Protein AF-A0A520IGW8-F1 (afdb_monomer_lite)

Foldseek 3Di:
DPAPFQQAEEEEEEEVCRLVLLLLLQLLADQFFSYFYEYEYFDAQPDDVVVSQVVSVVRHNAAEDADDAFDFTHGSHYHYHHRQWAWADARRGIHTHNFDADVNGHNFSLLHLLRCCVHNQQSYEYEYAADDDAGNQNSLQLCVLSNHAYEYEQLVPHPHNRHSVNNVVQDPHPYHYHSNCVNVVSVVCRVDDDRDGGDRDPLSVLLNVCVRVSAADPVSLVVQAAWDPDADPVPRATWGWHDDRNDIDIAGRRGD

pLDDT: mean 90.99, std 9.45, range [36.97, 98.81]

Sequence (256 aa):
MSASEVKNVITIGASAGGIQALCSLLRVMPEKLDAAVFAVIHIPKESMSDIILHTLKKYTALHCRVPDDGEQIKNNTLYLAPANNHMMVAKDKVLIRSGARENHWRPSIDVLFRSAAVAYDSCVTGIILTGLLDDGTSGMLAIKKSGGICIVQEPGEAEFADMPNNVLNNVDVDYRVSVSEMGSIVNGIFSRRICKPHQIPEDVKLEAAMSERMSSKIEDVAQLGEVTTLTCPDCGGVLTKIQEEGLTRYRCYTGH

Radius of gyration: 16.97 Å; chains: 1; bounding box: 40×39×50 Å

Structure (mmCIF, N/CA/C/O backbone):
data_AF-A0A520IGW8-F1
#
_entry.id   AF-A0A520IGW8-F1
#
loop_
_atom_site.group_PDB
_atom_site.id
_atom_site.type_symbol
_atom_site.label_atom_id
_atom_site.label_alt_id
_atom_site.label_comp_id
_atom_site.label_asym_id
_atom_site.label_entity_id
_atom_site.label_seq_id
_atom_site.pdbx_PDB_ins_code
_atom_site.Cartn_x
_atom_site.Cartn_y
_atom_site.Cartn_z
_atom_site.occupancy
_atom_site.B_iso_or_equiv
_atom_site.auth_seq_id
_atom_site.auth_comp_id
_atom_site.auth_asym_id
_atom_site.auth_atom_id
_atom_site.pdbx_PDB_model_num
ATOM 1 N N . MET A 1 1 ? -15.066 -20.592 18.744 1.00 36.97 1 MET A N 1
ATOM 2 C CA . MET A 1 1 ? -15.408 -19.210 18.350 1.00 36.97 1 MET A CA 1
ATOM 3 C C .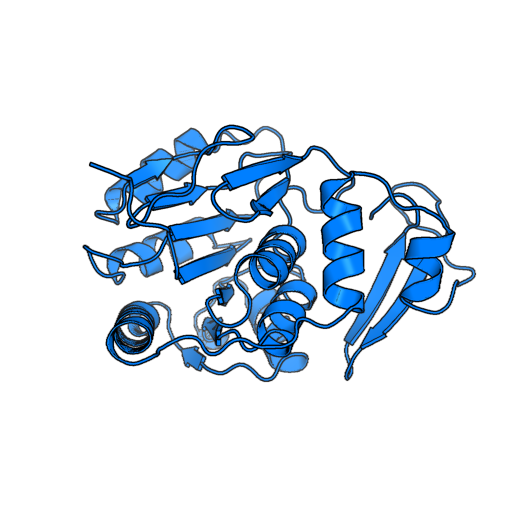 MET A 1 1 ? -14.831 -19.021 16.961 1.00 36.97 1 MET A C 1
ATOM 5 O O . MET A 1 1 ? -13.615 -19.091 16.842 1.00 36.97 1 MET A O 1
ATOM 9 N N . SER A 1 2 ? -15.657 -18.961 15.912 1.00 39.69 2 SER A N 1
ATOM 10 C CA . SER A 1 2 ? -15.142 -18.724 14.557 1.00 39.69 2 SER A CA 1
ATOM 11 C C . SER A 1 2 ? -14.476 -17.352 14.543 1.00 39.69 2 SER A C 1
ATOM 13 O O . SER A 1 2 ? -15.078 -16.391 15.024 1.00 39.69 2 SER A O 1
ATOM 15 N N . ALA A 1 3 ? -13.239 -17.265 14.054 1.00 53.03 3 ALA A N 1
ATOM 16 C CA . ALA A 1 3 ? -12.622 -15.974 13.787 1.00 53.03 3 ALA A CA 1
ATOM 17 C C . ALA A 1 3 ? -13.587 -15.174 12.898 1.00 53.03 3 ALA A C 1
ATOM 19 O O . ALA A 1 3 ? -14.078 -15.697 11.899 1.00 53.03 3 ALA A O 1
ATOM 20 N N . SER A 1 4 ? -13.950 -13.964 13.322 1.00 65.06 4 SER A N 1
ATOM 21 C CA . SER A 1 4 ? -14.775 -13.073 12.511 1.00 65.06 4 SER A CA 1
ATOM 22 C C . SER A 1 4 ? -14.038 -12.786 11.204 1.00 65.06 4 SER A C 1
ATOM 24 O O . SER A 1 4 ? -12.881 -12.367 11.257 1.00 65.06 4 SER A O 1
ATOM 26 N N . GLU A 1 5 ? -14.696 -13.022 10.068 1.00 82.00 5 GLU A N 1
ATOM 27 C CA . GLU A 1 5 ? -14.182 -12.695 8.733 1.00 82.00 5 GLU A CA 1
ATOM 28 C C . GLU A 1 5 ? -13.750 -11.224 8.703 1.00 82.00 5 GLU A C 1
ATOM 30 O O . GLU A 1 5 ? -14.518 -10.336 9.092 1.00 82.00 5 GLU A O 1
ATOM 35 N N . VAL A 1 6 ? -12.503 -10.973 8.300 1.00 90.12 6 VAL A N 1
ATOM 36 C CA . VAL A 1 6 ? -11.983 -9.611 8.160 1.00 90.12 6 VAL A CA 1
ATOM 37 C C . VAL A 1 6 ? -12.657 -8.995 6.952 1.00 90.12 6 VAL A C 1
ATOM 39 O O . VAL A 1 6 ? -12.629 -9.578 5.875 1.00 90.12 6 VAL A O 1
ATOM 42 N N . LYS A 1 7 ? -13.277 -7.828 7.132 1.00 90.06 7 LYS A N 1
ATOM 43 C CA . LYS A 1 7 ? -14.011 -7.143 6.059 1.00 90.06 7 LYS A CA 1
ATOM 44 C C . LYS A 1 7 ? -13.254 -5.959 5.495 1.00 90.06 7 LYS A C 1
ATOM 46 O O . LYS A 1 7 ? -13.331 -5.726 4.300 1.00 90.06 7 LYS A O 1
ATOM 51 N N . ASN A 1 8 ? -12.530 -5.233 6.342 1.00 93.50 8 ASN A N 1
ATOM 52 C CA . ASN A 1 8 ? -11.822 -4.024 5.948 1.00 93.50 8 ASN A CA 1
ATOM 53 C C . ASN A 1 8 ? -10.316 -4.236 6.006 1.00 93.50 8 ASN A C 1
ATOM 55 O O . ASN A 1 8 ? -9.797 -4.862 6.937 1.00 93.50 8 ASN A O 1
ATOM 59 N N . VAL A 1 9 ? -9.609 -3.650 5.045 1.00 96.12 9 VAL A N 1
ATOM 60 C CA . VAL A 1 9 ? -8.148 -3.660 5.031 1.00 96.12 9 VAL A CA 1
ATOM 61 C C . VAL A 1 9 ? -7.598 -2.263 4.794 1.00 96.12 9 VAL A C 1
ATOM 63 O O . VAL A 1 9 ? -8.124 -1.484 4.001 1.00 96.12 9 VAL A O 1
ATOM 66 N N . ILE A 1 10 ? -6.515 -1.952 5.494 1.00 98.12 10 ILE A N 1
ATOM 67 C CA . ILE A 1 10 ? -5.719 -0.749 5.282 1.00 98.12 10 ILE A CA 1
ATOM 68 C C . ILE A 1 10 ? -4.394 -1.189 4.688 1.00 98.12 10 ILE A C 1
ATOM 70 O O . ILE A 1 10 ? -3.715 -2.039 5.260 1.00 98.12 10 ILE A O 1
ATOM 74 N N . THR A 1 11 ? -4.010 -0.598 3.567 1.00 98.69 11 THR A N 1
ATOM 75 C CA . THR A 1 11 ? -2.692 -0.792 2.962 1.00 98.69 11 THR A CA 1
ATOM 76 C C . THR A 1 11 ? -1.901 0.501 3.075 1.00 98.69 11 THR A C 1
ATOM 78 O O . THR A 1 11 ? -2.435 1.580 2.840 1.00 98.69 11 THR A O 1
ATOM 81 N N . ILE A 1 12 ? -0.646 0.408 3.503 1.00 98.81 12 ILE A N 1
ATOM 82 C CA . ILE A 1 12 ? 0.224 1.553 3.768 1.00 98.81 12 ILE A CA 1
ATOM 83 C C . ILE A 1 12 ? 1.523 1.360 2.994 1.00 98.81 12 ILE A C 1
ATOM 85 O O . ILE A 1 12 ? 2.166 0.316 3.113 1.00 98.81 12 ILE A O 1
ATOM 89 N N . GLY A 1 13 ? 1.908 2.367 2.218 1.00 98.56 13 GLY A N 1
ATOM 90 C CA . GLY A 1 13 ? 3.171 2.415 1.494 1.00 98.56 13 GLY A CA 1
ATOM 91 C C . GLY A 1 13 ? 4.029 3.584 1.961 1.00 98.56 13 GLY A C 1
ATOM 92 O O . GLY A 1 13 ? 3.530 4.700 2.106 1.00 98.56 13 GLY A O 1
ATOM 93 N N . ALA A 1 14 ? 5.313 3.331 2.207 1.00 98.00 14 ALA A N 1
ATOM 94 C CA . ALA A 1 14 ? 6.284 4.359 2.564 1.00 98.00 14 ALA A CA 1
ATOM 95 C C . ALA A 1 14 ? 7.696 3.986 2.088 1.00 98.00 14 ALA A C 1
ATOM 97 O O . ALA A 1 14 ? 8.012 2.809 1.904 1.00 98.00 14 ALA A O 1
ATOM 98 N N . SER A 1 15 ? 8.573 4.977 1.946 1.00 96.25 15 SER A N 1
ATOM 99 C CA . SER A 1 15 ? 9.967 4.759 1.540 1.00 96.25 15 SER A CA 1
ATOM 100 C C . SER A 1 15 ? 10.923 5.587 2.404 1.00 96.25 15 SER A C 1
ATOM 102 O O . SER A 1 15 ? 10.952 5.415 3.625 1.00 96.25 15 SER A O 1
ATOM 104 N N . ALA A 1 16 ? 11.709 6.486 1.812 1.00 94.38 16 ALA A N 1
ATOM 105 C CA . ALA A 1 16 ? 12.559 7.428 2.532 1.00 94.38 16 ALA A CA 1
ATOM 106 C C . ALA A 1 16 ? 11.741 8.266 3.544 1.00 94.38 16 ALA A C 1
ATOM 108 O O . ALA A 1 16 ? 10.687 8.813 3.214 1.00 94.38 16 ALA A O 1
ATOM 109 N N . GLY A 1 17 ? 12.195 8.308 4.804 1.00 94.50 17 GLY A N 1
ATOM 110 C CA . GLY A 1 17 ? 11.453 8.879 5.946 1.00 94.50 17 GLY A CA 1
ATOM 111 C C . GLY A 1 17 ? 10.305 8.001 6.485 1.00 94.50 17 GLY A C 1
ATOM 112 O O . GLY A 1 17 ? 9.661 8.321 7.488 1.00 94.50 17 GLY A O 1
ATOM 113 N N . GLY A 1 18 ? 10.051 6.851 5.856 1.00 95.88 18 GLY A N 1
ATOM 114 C CA . GLY A 1 18 ? 8.844 6.051 6.047 1.00 95.88 18 GLY A CA 1
ATOM 115 C C . GLY A 1 18 ? 8.698 5.404 7.419 1.00 95.88 18 GLY A C 1
ATOM 116 O O . GLY A 1 18 ? 7.583 5.308 7.924 1.00 95.88 18 GLY A O 1
ATOM 117 N N . ILE A 1 19 ? 9.797 5.005 8.073 1.00 96.44 19 ILE A N 1
ATOM 118 C CA . ILE A 1 19 ? 9.730 4.428 9.429 1.00 96.44 19 ILE A CA 1
ATOM 119 C C . ILE A 1 19 ? 9.171 5.463 10.410 1.00 96.44 19 ILE A C 1
ATOM 121 O O . ILE A 1 19 ? 8.276 5.143 11.192 1.00 96.44 19 ILE A O 1
ATOM 125 N N . GLN A 1 20 ? 9.659 6.705 10.351 1.00 97.06 20 GLN A N 1
ATOM 126 C CA . GLN A 1 20 ? 9.216 7.766 11.251 1.00 97.06 20 GLN A CA 1
ATOM 127 C C . GLN A 1 20 ? 7.773 8.181 10.944 1.00 97.06 20 GLN A C 1
ATOM 129 O O . GLN A 1 20 ? 6.973 8.313 11.871 1.00 97.06 20 GLN A O 1
ATOM 134 N N . ALA A 1 21 ? 7.416 8.320 9.663 1.00 97.81 21 ALA A N 1
ATOM 135 C CA . ALA A 1 21 ? 6.046 8.622 9.254 1.00 97.81 21 ALA A CA 1
ATOM 136 C C . ALA A 1 21 ? 5.060 7.525 9.687 1.00 97.81 21 ALA A C 1
ATOM 138 O O . ALA A 1 21 ? 4.009 7.832 10.247 1.00 97.81 21 ALA A O 1
ATOM 139 N N . LEU A 1 22 ? 5.424 6.248 9.526 1.00 98.00 22 LEU A N 1
ATOM 140 C CA . LEU A 1 22 ? 4.600 5.131 9.982 1.00 98.00 22 LEU A CA 1
ATOM 141 C C . LEU A 1 22 ? 4.474 5.110 11.509 1.00 98.00 22 LEU A C 1
ATOM 143 O O . LEU A 1 22 ? 3.378 4.893 12.015 1.00 98.00 22 LEU A O 1
ATOM 147 N N . CYS A 1 23 ? 5.548 5.383 12.259 1.00 98.06 23 CYS A N 1
ATOM 148 C CA . CYS A 1 23 ? 5.457 5.535 13.715 1.00 98.06 23 CYS A CA 1
ATOM 149 C C . CYS A 1 23 ? 4.462 6.639 14.100 1.00 98.06 23 CYS A C 1
ATOM 151 O O . CYS A 1 23 ? 3.636 6.427 14.984 1.00 98.06 23 CYS A O 1
ATOM 153 N N . SER A 1 24 ? 4.526 7.800 13.444 1.00 98.00 24 SER A N 1
ATOM 154 C CA . SER A 1 24 ? 3.611 8.921 13.688 1.00 98.00 24 SER A CA 1
ATOM 155 C C . SER A 1 24 ? 2.162 8.566 13.361 1.00 98.00 24 SER A C 1
ATOM 157 O O . SER A 1 24 ? 1.281 8.850 14.169 1.00 98.00 24 SER A O 1
ATOM 159 N N . LEU A 1 25 ? 1.922 7.887 12.234 1.00 98.12 25 LEU A N 1
ATOM 160 C CA . LEU A 1 25 ? 0.593 7.412 11.852 1.00 98.12 25 LEU A CA 1
ATOM 161 C C . LEU A 1 25 ? 0.049 6.445 12.904 1.00 98.12 25 LEU A C 1
ATOM 163 O O . LEU A 1 25 ? -1.042 6.639 13.426 1.00 98.12 25 LEU A O 1
ATOM 167 N N . LEU A 1 26 ? 0.839 5.440 13.278 1.00 97.56 26 LEU A N 1
ATOM 168 C CA . LEU A 1 26 ? 0.452 4.421 14.250 1.00 97.56 26 LEU A CA 1
ATOM 169 C C . LEU A 1 26 ? 0.058 4.996 15.619 1.00 97.56 26 LEU A C 1
ATOM 171 O O . LEU A 1 26 ? -0.852 4.448 16.240 1.00 97.56 26 LEU A O 1
ATOM 175 N N . ARG A 1 27 ? 0.668 6.112 16.053 1.00 97.19 27 ARG A N 1
ATOM 176 C CA . ARG A 1 27 ? 0.305 6.802 17.308 1.00 97.19 27 ARG A CA 1
ATOM 177 C C . ARG A 1 27 ? -1.097 7.397 17.292 1.00 97.19 27 ARG A C 1
ATOM 179 O O . ARG A 1 27 ? -1.700 7.524 18.352 1.00 97.19 27 ARG A O 1
ATOM 186 N N . VAL A 1 28 ? -1.575 7.822 16.124 1.00 96.19 28 VAL A N 1
ATOM 187 C CA . VAL A 1 28 ? -2.896 8.448 15.978 1.00 96.19 28 VAL A CA 1
ATOM 188 C C . VAL A 1 28 ? -3.964 7.454 15.524 1.00 96.19 28 VAL A C 1
ATOM 190 O O . VAL A 1 28 ? -5.143 7.802 15.477 1.00 96.19 28 VAL A O 1
ATOM 193 N N . MET A 1 29 ? -3.582 6.213 15.208 1.00 94.50 29 MET A N 1
ATOM 194 C CA . MET A 1 29 ? -4.529 5.158 14.857 1.00 94.50 29 MET A CA 1
ATOM 195 C C . MET A 1 29 ? -5.355 4.721 16.079 1.00 94.50 29 MET A C 1
ATOM 197 O O . MET A 1 29 ? -4.823 4.642 17.188 1.00 94.50 29 MET A O 1
ATOM 201 N N . PRO A 1 30 ? -6.640 4.372 15.890 1.00 90.94 30 PRO A N 1
ATOM 202 C CA . PRO A 1 30 ? -7.466 3.793 16.945 1.00 90.94 30 PRO A CA 1
ATOM 203 C C . PRO A 1 30 ? -6.845 2.537 17.569 1.00 90.94 30 PRO A C 1
ATOM 205 O O . PRO A 1 30 ? -6.312 1.681 16.864 1.00 90.94 30 PRO A O 1
ATOM 208 N N . GLU A 1 31 ? -6.992 2.374 18.887 1.00 89.00 31 GLU A N 1
ATOM 209 C CA . GLU A 1 31 ? -6.514 1.176 19.598 1.00 89.00 31 GLU A CA 1
ATOM 210 C C . GLU A 1 31 ? -7.247 -0.108 19.184 1.00 89.00 31 GLU A C 1
ATOM 212 O O . GLU A 1 31 ? -6.699 -1.208 19.285 1.00 89.00 31 GLU A O 1
ATOM 217 N N . LYS A 1 32 ? -8.506 0.040 18.756 1.00 88.50 32 LYS A N 1
ATOM 218 C CA . LYS A 1 32 ? -9.356 -1.038 18.253 1.00 88.50 32 LYS A CA 1
ATOM 219 C C . LYS A 1 32 ? -9.808 -0.697 16.844 1.00 88.50 32 LYS A C 1
ATOM 221 O O . LYS A 1 32 ? -10.616 0.209 16.654 1.00 88.50 32 LYS A O 1
ATOM 226 N N . LEU A 1 33 ? -9.298 -1.450 15.880 1.00 88.44 33 LEU A N 1
ATOM 227 C CA . LEU A 1 33 ? -9.656 -1.345 14.473 1.00 88.44 33 LEU A CA 1
ATOM 228 C C . LEU A 1 33 ? -10.440 -2.578 14.030 1.00 88.44 33 LEU A C 1
ATOM 230 O O . LEU A 1 33 ? -9.963 -3.707 14.160 1.00 88.44 33 LEU A O 1
ATOM 234 N N . ASP A 1 34 ? -11.603 -2.352 13.419 1.00 90.75 34 ASP A N 1
ATOM 235 C CA . ASP A 1 34 ? -12.311 -3.370 12.630 1.00 90.75 34 ASP A CA 1
ATOM 236 C C . ASP A 1 34 ? -11.709 -3.479 11.218 1.00 90.75 34 ASP A C 1
ATOM 238 O O . ASP A 1 34 ? -12.398 -3.369 10.203 1.00 90.75 34 ASP A O 1
ATOM 242 N N . ALA A 1 35 ? -10.380 -3.596 11.169 1.00 93.75 35 ALA A N 1
ATOM 243 C CA . ALA A 1 35 ? -9.600 -3.751 9.953 1.00 93.75 35 ALA A CA 1
ATOM 244 C C . ALA A 1 35 ? -8.286 -4.494 10.233 1.00 93.75 35 ALA A C 1
ATOM 246 O O . ALA A 1 35 ? -7.747 -4.441 11.346 1.00 93.75 35 ALA A O 1
ATOM 247 N N . ALA A 1 36 ? -7.739 -5.133 9.201 1.00 96.38 36 ALA A N 1
ATOM 248 C CA . ALA A 1 36 ? -6.339 -5.548 9.162 1.00 96.38 36 ALA A CA 1
ATOM 249 C C . ALA A 1 36 ? -5.484 -4.468 8.482 1.00 96.38 36 ALA A C 1
ATOM 251 O O . ALA A 1 36 ? -5.928 -3.835 7.525 1.00 96.38 36 ALA A O 1
ATOM 252 N N . VAL A 1 37 ? -4.262 -4.251 8.965 1.00 98.12 37 VAL A N 1
ATOM 253 C CA . VAL A 1 37 ? -3.344 -3.232 8.438 1.00 98.12 37 VAL A CA 1
ATOM 254 C C . VAL A 1 37 ? -2.136 -3.913 7.814 1.00 98.12 37 VAL A C 1
ATOM 256 O O . VAL A 1 37 ? -1.504 -4.754 8.444 1.00 98.12 37 VAL A O 1
ATOM 259 N N . PHE A 1 38 ? -1.784 -3.524 6.598 1.00 98.69 38 PHE A N 1
ATOM 260 C CA . PHE A 1 38 ? -0.659 -4.050 5.838 1.00 98.69 38 PHE A CA 1
ATOM 261 C C . PHE A 1 38 ? 0.272 -2.905 5.476 1.00 98.69 38 PHE A C 1
ATOM 263 O O . PHE A 1 38 ? -0.166 -1.935 4.869 1.00 98.69 38 PHE A O 1
ATOM 270 N N . ALA A 1 39 ? 1.546 -3.007 5.834 1.00 98.62 39 ALA A N 1
ATOM 271 C CA . ALA A 1 39 ? 2.532 -1.974 5.559 1.00 98.62 39 ALA A CA 1
ATOM 272 C C . ALA A 1 39 ? 3.686 -2.521 4.720 1.00 98.62 39 ALA A C 1
ATOM 274 O O . ALA A 1 39 ? 4.304 -3.531 5.067 1.00 98.62 39 ALA A O 1
ATOM 275 N N . VAL A 1 40 ? 4.006 -1.807 3.645 1.00 98.25 40 VAL A N 1
ATOM 276 C CA . VAL A 1 40 ? 5.257 -1.938 2.903 1.00 98.25 40 VAL A CA 1
ATOM 277 C C . VAL A 1 40 ? 6.100 -0.704 3.187 1.00 98.25 40 VAL A C 1
ATOM 279 O O . VAL A 1 40 ? 5.655 0.427 2.996 1.00 98.25 40 VAL A O 1
ATOM 282 N N . ILE A 1 41 ? 7.330 -0.943 3.634 1.00 96.19 41 ILE A N 1
ATOM 283 C CA . ILE A 1 41 ? 8.379 0.070 3.689 1.00 96.19 41 ILE A CA 1
ATOM 284 C C . ILE A 1 41 ? 9.500 -0.411 2.780 1.00 96.19 41 ILE A C 1
ATOM 286 O O . ILE A 1 41 ? 9.939 -1.558 2.903 1.00 96.19 41 ILE A O 1
ATOM 290 N N . HIS A 1 42 ? 9.974 0.446 1.882 1.00 94.75 42 HIS A N 1
ATOM 291 C CA . HIS A 1 42 ? 11.160 0.145 1.085 1.00 94.75 42 HIS A CA 1
ATOM 292 C C . HIS A 1 42 ? 12.390 0.028 1.980 1.00 94.75 42 HIS A C 1
ATOM 294 O O . HIS A 1 42 ? 12.827 0.996 2.603 1.0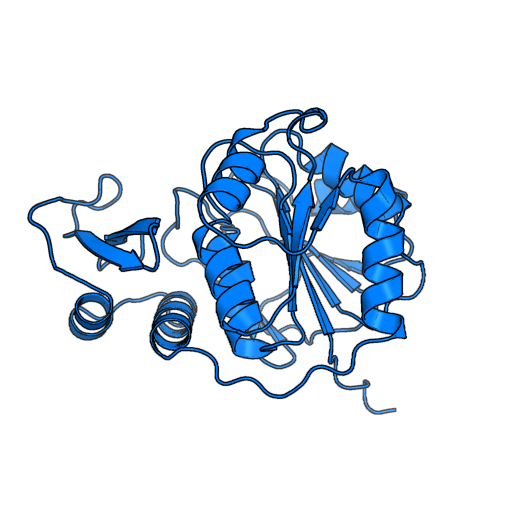0 94.75 42 HIS A O 1
ATOM 300 N N . ILE A 1 43 ? 12.946 -1.178 2.049 1.00 89.06 43 ILE A N 1
ATOM 301 C CA . ILE A 1 43 ? 14.104 -1.501 2.881 1.00 89.06 43 ILE A CA 1
ATOM 302 C C . ILE A 1 43 ? 15.108 -2.347 2.091 1.00 89.06 43 ILE A C 1
ATOM 304 O O . ILE A 1 43 ? 14.703 -3.122 1.220 1.00 89.06 43 ILE A O 1
ATOM 308 N N . PRO A 1 44 ? 16.419 -2.234 2.382 1.00 87.12 44 PRO A N 1
ATOM 309 C CA . PRO A 1 44 ? 17.437 -3.099 1.790 1.00 87.12 44 PRO A CA 1
ATOM 310 C C . PRO A 1 44 ? 17.122 -4.588 1.970 1.00 87.12 44 PRO A C 1
ATOM 312 O O . PRO A 1 44 ? 16.550 -4.980 2.988 1.00 87.12 44 PRO A O 1
ATOM 315 N N . LYS A 1 45 ? 17.551 -5.432 1.023 1.00 86.06 45 LYS A N 1
ATOM 316 C CA . LYS A 1 45 ? 17.232 -6.874 1.002 1.00 86.06 45 LYS A CA 1
ATOM 317 C C . LYS A 1 45 ? 17.734 -7.638 2.238 1.00 86.06 45 LYS A C 1
ATOM 319 O O . LYS A 1 45 ? 17.131 -8.639 2.600 1.00 86.06 45 LYS A O 1
ATOM 324 N N . GLU A 1 46 ? 18.810 -7.175 2.872 1.00 83.75 46 GLU A N 1
ATOM 325 C CA . GLU A 1 46 ? 19.387 -7.743 4.099 1.00 83.75 46 GLU A CA 1
ATOM 326 C C . GLU A 1 46 ? 18.761 -7.186 5.386 1.00 83.75 46 GLU A C 1
ATOM 328 O O . GLU A 1 46 ? 19.182 -7.542 6.486 1.00 83.75 46 GLU A O 1
ATOM 333 N N . SER A 1 47 ? 17.782 -6.288 5.273 1.00 86.06 47 SER A N 1
ATOM 334 C CA . SER A 1 47 ? 17.170 -5.663 6.441 1.00 86.06 47 SER A CA 1
ATOM 335 C C . SER A 1 47 ? 16.372 -6.670 7.251 1.00 86.06 47 SER A C 1
ATOM 337 O O . SER A 1 47 ? 15.621 -7.486 6.720 1.00 86.06 47 SER A O 1
ATOM 339 N N . MET A 1 48 ? 16.477 -6.558 8.571 1.00 87.56 48 MET A N 1
ATOM 340 C CA . MET A 1 48 ? 15.677 -7.359 9.485 1.00 87.56 48 MET A CA 1
ATOM 341 C C . MET A 1 48 ? 14.350 -6.653 9.769 1.00 87.56 48 MET A C 1
ATOM 343 O O . MET A 1 48 ? 14.290 -5.751 10.610 1.00 87.56 48 MET A O 1
ATOM 347 N N . SER A 1 49 ? 13.276 -7.081 9.099 1.00 89.31 49 SER A N 1
ATOM 348 C CA . SER A 1 49 ? 11.926 -6.540 9.317 1.00 89.31 49 SER A CA 1
ATOM 349 C C . SER A 1 49 ? 11.495 -6.600 10.790 1.00 89.31 49 SER A C 1
ATOM 351 O O . SER A 1 49 ? 10.804 -5.698 11.252 1.00 89.31 49 SER A O 1
ATOM 353 N N . ASP A 1 50 ? 11.970 -7.579 11.569 1.00 89.56 50 ASP A N 1
ATOM 354 C CA . ASP A 1 50 ? 11.699 -7.684 13.011 1.00 89.56 50 ASP A CA 1
ATOM 355 C C . ASP A 1 50 ? 12.219 -6.502 13.840 1.00 89.56 50 ASP A C 1
ATOM 357 O O . ASP A 1 50 ? 11.589 -6.115 14.826 1.00 89.56 50 ASP A O 1
ATOM 361 N N . ILE A 1 51 ? 13.341 -5.891 13.445 1.00 92.06 51 ILE A N 1
ATOM 362 C CA . ILE A 1 51 ? 13.902 -4.723 14.143 1.00 92.06 51 ILE A CA 1
ATOM 363 C C . ILE A 1 51 ? 12.994 -3.508 13.935 1.00 92.06 51 ILE A C 1
ATOM 365 O O . ILE A 1 51 ? 12.676 -2.774 14.878 1.00 92.06 51 ILE A O 1
ATOM 369 N N . ILE A 1 52 ? 12.530 -3.320 12.700 1.00 94.19 52 ILE A N 1
ATOM 370 C CA . ILE A 1 52 ? 11.576 -2.266 12.353 1.00 94.19 52 ILE A CA 1
ATOM 371 C C . ILE A 1 52 ? 10.272 -2.517 13.104 1.00 94.19 52 ILE A C 1
ATOM 373 O O . ILE A 1 52 ? 9.781 -1.636 13.806 1.00 94.19 52 ILE A O 1
ATOM 377 N N . LEU A 1 53 ? 9.766 -3.748 13.061 1.00 94.50 53 LEU A N 1
ATOM 378 C CA . LEU A 1 53 ? 8.558 -4.153 13.765 1.00 94.50 53 LEU A CA 1
ATOM 379 C C . LEU A 1 53 ? 8.649 -3.893 15.278 1.00 94.50 53 LEU A C 1
ATOM 381 O O . LEU A 1 53 ? 7.691 -3.408 15.876 1.00 94.50 53 LEU A O 1
ATOM 385 N N . HIS A 1 54 ? 9.796 -4.171 15.907 1.00 94.75 54 HIS A N 1
ATOM 386 C CA . HIS A 1 54 ? 10.028 -3.874 17.323 1.00 94.75 54 HIS A CA 1
ATOM 387 C C . HIS A 1 54 ? 9.939 -2.371 17.629 1.00 94.75 54 HIS A C 1
ATOM 389 O O . HIS A 1 54 ? 9.490 -1.981 18.708 1.00 94.75 54 HIS A O 1
ATOM 395 N N . THR A 1 55 ? 10.329 -1.522 16.680 1.00 95.56 55 THR A N 1
ATOM 396 C CA . THR A 1 55 ? 10.181 -0.067 16.795 1.00 95.56 55 THR A CA 1
ATOM 397 C C . THR A 1 55 ? 8.716 0.346 16.666 1.00 95.56 55 THR A C 1
ATOM 399 O O . THR A 1 55 ? 8.210 1.054 17.535 1.00 95.56 55 THR A O 1
ATOM 402 N N . LEU A 1 56 ? 8.005 -0.165 15.655 1.00 96.50 56 LEU A N 1
ATOM 403 C CA . LEU A 1 56 ? 6.588 0.139 15.411 1.00 96.50 56 LEU A CA 1
ATOM 404 C C . LEU A 1 56 ? 5.685 -0.260 16.589 1.00 96.50 56 LEU A C 1
ATOM 406 O O . LEU A 1 56 ? 4.795 0.499 16.968 1.00 96.50 56 LEU A O 1
ATOM 410 N N . LYS A 1 57 ? 5.965 -1.405 17.231 1.00 96.50 57 LYS A N 1
ATOM 411 C CA . LYS A 1 57 ? 5.230 -1.912 18.410 1.00 96.50 57 LYS A CA 1
ATOM 412 C C . LYS A 1 57 ? 5.139 -0.916 19.567 1.00 96.50 57 LYS A C 1
ATOM 414 O O . LYS A 1 57 ? 4.224 -1.013 20.374 1.00 96.50 57 LYS A O 1
ATOM 419 N N . LYS A 1 58 ? 6.077 0.029 19.674 1.00 96.94 58 LYS A N 1
ATOM 420 C CA . LYS A 1 58 ? 6.100 1.032 20.752 1.00 96.94 58 LYS A CA 1
ATOM 421 C C . LYS A 1 58 ? 5.047 2.127 20.570 1.00 96.94 58 LYS A C 1
ATOM 423 O O . LYS A 1 58 ? 4.833 2.912 21.487 1.00 96.94 58 LYS A O 1
ATOM 428 N N . TYR A 1 59 ? 4.427 2.199 19.394 1.00 97.12 59 TYR A N 1
ATOM 429 C CA . TYR A 1 59 ? 3.581 3.312 18.975 1.00 97.12 59 TYR A CA 1
ATOM 430 C C . TYR A 1 59 ? 2.149 2.907 18.644 1.00 97.12 59 TYR A C 1
ATOM 432 O O . TYR A 1 59 ? 1.396 3.739 18.158 1.00 97.12 59 TYR A O 1
ATOM 440 N N . THR A 1 60 ? 1.760 1.655 18.888 1.00 96.88 60 THR A N 1
ATOM 441 C CA . THR A 1 60 ? 0.412 1.178 18.581 1.00 96.88 60 THR A CA 1
ATOM 442 C C . THR A 1 60 ? -0.036 0.075 19.530 1.00 96.88 60 THR A C 1
ATOM 444 O O . THR A 1 60 ? 0.783 -0.690 20.035 1.00 96.88 60 THR A O 1
ATOM 447 N N . ALA A 1 61 ? -1.350 -0.032 19.732 1.00 95.44 61 ALA A N 1
ATOM 448 C CA . ALA A 1 61 ? -1.979 -1.164 20.411 1.00 95.44 61 ALA A CA 1
ATOM 449 C C . ALA A 1 61 ? -2.253 -2.353 19.465 1.00 95.44 61 ALA A C 1
ATOM 451 O O . ALA A 1 61 ? -2.646 -3.427 19.924 1.00 95.44 61 ALA A O 1
ATOM 452 N N . LEU A 1 62 ? -2.050 -2.184 18.151 1.00 96.25 62 LEU A N 1
ATOM 453 C CA . LEU A 1 62 ? -2.253 -3.244 17.165 1.00 96.25 62 LEU A CA 1
ATOM 454 C C . LEU A 1 62 ? -1.263 -4.393 17.365 1.00 96.25 62 LEU A C 1
ATOM 456 O O . LEU A 1 62 ? -0.082 -4.201 17.675 1.00 96.25 62 LEU A O 1
ATOM 460 N N . HIS A 1 63 ? -1.719 -5.614 17.097 1.00 96.44 63 HIS A N 1
ATOM 461 C CA . HIS A 1 63 ? -0.829 -6.767 17.069 1.00 96.44 63 HIS A CA 1
ATOM 462 C C . HIS A 1 63 ? 0.116 -6.659 15.870 1.00 96.44 63 HIS A C 1
ATOM 464 O O . HIS A 1 63 ? -0.295 -6.851 14.736 1.00 96.44 63 HIS A O 1
ATOM 470 N N . CYS A 1 64 ? 1.390 -6.360 16.104 1.00 97.25 64 CYS A N 1
ATOM 471 C 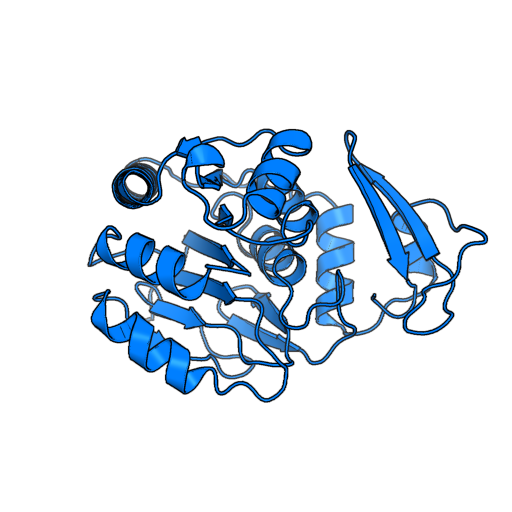CA . CYS A 1 64 ? 2.363 -6.202 15.021 1.00 97.25 64 CYS A CA 1
ATOM 472 C C . CYS A 1 64 ? 3.115 -7.515 14.753 1.00 97.25 64 CYS A C 1
ATOM 474 O O . CYS A 1 64 ? 3.678 -8.100 15.690 1.00 97.25 64 CYS A O 1
ATOM 476 N N . ARG A 1 65 ? 3.180 -7.947 13.489 1.00 97.12 65 ARG A N 1
ATOM 477 C CA . ARG A 1 65 ? 3.938 -9.127 13.034 1.00 97.12 65 ARG A CA 1
ATOM 478 C C . ARG A 1 65 ? 4.471 -8.982 11.608 1.00 97.12 65 ARG A C 1
ATOM 480 O O . ARG A 1 65 ? 3.939 -8.209 10.819 1.00 97.12 65 ARG A O 1
ATOM 487 N N . VAL A 1 66 ? 5.509 -9.751 11.297 1.00 97.56 66 VAL A N 1
ATOM 488 C CA . VAL A 1 66 ? 5.865 -10.102 9.918 1.00 97.56 66 VAL A CA 1
ATOM 489 C C . VAL A 1 66 ? 5.099 -11.394 9.599 1.00 97.56 66 VAL A C 1
ATOM 491 O O . VAL A 1 66 ? 5.195 -12.319 10.407 1.00 97.56 66 VAL A O 1
ATOM 494 N N . PRO A 1 67 ? 4.281 -11.447 8.533 1.00 96.88 67 PRO A N 1
ATOM 495 C CA . PRO A 1 67 ? 3.461 -12.619 8.243 1.00 96.88 67 PRO A CA 1
ATOM 496 C C . PRO A 1 67 ? 4.250 -13.773 7.625 1.00 96.88 67 PRO A C 1
ATOM 498 O O . PRO A 1 67 ? 5.158 -13.549 6.821 1.00 96.88 67 PRO A O 1
ATOM 501 N N . ASP A 1 68 ? 3.813 -14.994 7.928 1.00 96.56 68 ASP A N 1
ATOM 502 C CA . ASP A 1 68 ? 4.188 -16.197 7.179 1.00 96.56 68 ASP A CA 1
ATOM 503 C C . ASP A 1 68 ? 3.333 -16.348 5.904 1.00 96.56 68 ASP A C 1
ATOM 505 O O . ASP A 1 68 ? 2.209 -15.842 5.816 1.00 96.56 68 ASP A O 1
ATOM 509 N N . ASP A 1 69 ? 3.839 -17.075 4.899 1.00 97.25 69 ASP A N 1
ATOM 510 C CA . ASP A 1 69 ? 3.055 -17.370 3.692 1.00 97.25 69 ASP A CA 1
ATOM 511 C C . ASP A 1 69 ? 1.818 -18.218 4.024 1.00 97.25 69 ASP A C 1
ATOM 513 O O . ASP A 1 69 ? 1.905 -19.261 4.674 1.00 97.25 69 ASP A O 1
ATOM 517 N N . GLY A 1 70 ? 0.652 -17.770 3.560 1.00 96.31 70 GLY A N 1
ATOM 518 C CA . GLY A 1 70 ? -0.632 -18.408 3.832 1.00 96.31 70 GLY A CA 1
ATOM 519 C C . GLY A 1 70 ? -1.203 -18.117 5.222 1.00 96.31 70 GLY A C 1
ATOM 520 O O . GLY A 1 70 ? -2.227 -18.708 5.574 1.00 96.31 70 GLY A O 1
ATOM 521 N N . GLU A 1 71 ? -0.592 -17.225 6.012 1.00 96.56 71 GLU A N 1
ATOM 522 C CA . GLU A 1 71 ? -1.114 -16.850 7.328 1.00 96.56 71 GLU A CA 1
ATOM 523 C C . GLU A 1 71 ? -2.512 -16.223 7.212 1.00 96.56 71 GLU A C 1
ATOM 525 O O . GLU A 1 71 ? -2.754 -15.361 6.367 1.00 96.56 71 GLU A O 1
ATOM 530 N N . GLN A 1 72 ? -3.435 -16.629 8.093 1.00 97.06 72 GLN A N 1
ATOM 531 C CA . GLN A 1 72 ? -4.781 -16.055 8.149 1.00 97.06 72 GLN A CA 1
ATOM 532 C C . GLN A 1 72 ? -4.759 -14.584 8.577 1.00 97.06 72 GLN A C 1
ATOM 534 O O . GLN A 1 72 ? -4.128 -14.217 9.577 1.00 97.06 72 GLN A O 1
ATOM 539 N N . ILE A 1 73 ? -5.523 -13.761 7.860 1.00 97.06 73 ILE A N 1
ATOM 540 C CA . ILE A 1 73 ? -5.680 -12.338 8.157 1.00 97.06 73 ILE A CA 1
ATOM 541 C C . ILE A 1 73 ? -6.550 -12.167 9.405 1.00 97.06 73 ILE A C 1
ATOM 543 O O . ILE A 1 73 ? -7.599 -12.795 9.556 1.00 97.06 73 ILE A O 1
ATOM 547 N N . LYS A 1 74 ? -6.113 -11.292 10.312 1.00 96.06 74 LYS A N 1
ATOM 548 C CA . LYS A 1 74 ? -6.816 -10.964 11.554 1.00 96.06 74 LYS A CA 1
ATOM 549 C C . LYS A 1 74 ? -7.029 -9.463 11.663 1.00 96.06 74 LYS A C 1
ATOM 551 O O . LYS A 1 74 ? -6.126 -8.677 11.384 1.00 96.06 74 LYS A O 1
ATOM 556 N N . ASN A 1 75 ? -8.208 -9.076 12.142 1.00 94.06 75 ASN A N 1
ATOM 557 C CA . ASN A 1 75 ? -8.479 -7.700 12.544 1.00 94.06 75 ASN A CA 1
ATOM 558 C C . ASN A 1 75 ? -7.502 -7.244 13.637 1.00 94.06 75 ASN A C 1
ATOM 560 O O . ASN A 1 75 ? -6.895 -8.059 14.342 1.00 94.06 75 ASN A O 1
ATOM 564 N N . ASN A 1 76 ? -7.377 -5.928 13.793 1.00 95.06 76 ASN A N 1
ATOM 565 C CA . ASN A 1 76 ? -6.556 -5.296 14.822 1.00 95.06 76 ASN A CA 1
ATOM 566 C C . ASN A 1 76 ? -5.076 -5.733 14.790 1.00 95.06 76 ASN A C 1
ATOM 568 O O . ASN A 1 76 ? -4.407 -5.813 15.825 1.00 95.06 76 ASN A O 1
ATOM 572 N N . THR A 1 77 ? -4.579 -6.062 13.596 1.00 96.88 77 THR A N 1
ATOM 573 C CA . THR A 1 77 ? -3.236 -6.605 13.369 1.00 96.88 77 THR A CA 1
ATOM 574 C C . THR A 1 77 ? -2.531 -5.784 12.294 1.00 96.88 77 THR A C 1
ATOM 576 O O . THR A 1 77 ? -3.111 -5.514 11.245 1.00 96.88 77 THR A O 1
ATOM 579 N N . LEU A 1 78 ? -1.289 -5.385 12.572 1.00 98.06 78 LEU A N 1
ATOM 580 C CA . LEU A 1 78 ? -0.366 -4.774 11.621 1.00 98.06 78 LEU A CA 1
ATOM 581 C C . LEU A 1 78 ? 0.590 -5.843 11.086 1.00 98.06 78 LEU A C 1
ATOM 583 O O . LEU A 1 78 ? 1.394 -6.403 11.835 1.00 98.06 78 LEU A O 1
ATOM 587 N N . TYR A 1 79 ? 0.527 -6.070 9.784 1.00 98.44 79 TYR A N 1
ATOM 588 C CA . TYR A 1 79 ? 1.417 -6.928 9.024 1.00 98.44 79 TYR A CA 1
ATOM 589 C C . TYR A 1 79 ? 2.464 -6.068 8.318 1.00 98.44 79 TYR A C 1
ATOM 591 O O . TYR A 1 79 ? 2.123 -5.237 7.477 1.00 98.44 79 TYR A O 1
ATOM 599 N N . LEU A 1 80 ? 3.736 -6.249 8.665 1.00 98.44 80 LEU A N 1
ATOM 600 C CA . LEU A 1 80 ? 4.852 -5.592 7.988 1.00 98.44 80 LEU A CA 1
ATOM 601 C C . LEU A 1 80 ? 5.442 -6.538 6.944 1.00 98.44 80 LEU A C 1
ATOM 603 O O . LEU A 1 80 ? 5.796 -7.670 7.277 1.00 98.44 80 LEU A O 1
ATOM 607 N N . ALA A 1 81 ? 5.592 -6.063 5.709 1.00 97.44 81 ALA A N 1
ATOM 608 C CA . ALA A 1 81 ? 6.194 -6.854 4.647 1.00 97.44 81 ALA A CA 1
ATOM 609 C C . ALA A 1 81 ? 7.624 -7.313 5.019 1.00 97.44 81 ALA A C 1
ATOM 611 O O . ALA A 1 81 ? 8.439 -6.508 5.495 1.00 97.44 81 ALA A O 1
ATOM 612 N N . PRO A 1 82 ? 7.965 -8.594 4.795 1.00 96.31 82 PRO A N 1
ATOM 613 C CA . PRO A 1 82 ? 9.334 -9.064 4.948 1.00 96.31 82 PRO A CA 1
ATOM 614 C C . PRO A 1 82 ? 10.250 -8.445 3.885 1.00 96.31 82 PRO A C 1
ATOM 616 O O . PRO A 1 82 ? 9.855 -8.246 2.735 1.00 96.31 82 PRO A O 1
ATOM 619 N N . ALA A 1 83 ? 11.506 -8.180 4.252 1.00 94.06 83 ALA A N 1
ATOM 620 C CA . ALA A 1 83 ? 12.519 -7.757 3.294 1.00 94.06 83 ALA A CA 1
ATOM 621 C C . ALA A 1 83 ? 12.664 -8.785 2.159 1.00 94.06 83 ALA A C 1
ATOM 623 O O . ALA A 1 83 ? 12.521 -9.996 2.359 1.00 94.06 83 ALA A O 1
ATOM 624 N N . ASN A 1 84 ? 12.969 -8.295 0.955 1.00 93.75 84 ASN A N 1
ATOM 625 C CA . ASN A 1 84 ? 13.251 -9.118 -0.220 1.00 93.75 84 ASN A CA 1
ATOM 626 C C . ASN A 1 84 ? 12.110 -10.055 -0.668 1.00 93.75 84 ASN A C 1
ATOM 628 O O . ASN A 1 84 ? 12.350 -10.929 -1.500 1.00 93.75 84 ASN A O 1
ATOM 632 N N . ASN A 1 85 ? 10.874 -9.852 -0.202 1.00 95.25 85 ASN A N 1
ATOM 633 C CA . ASN A 1 85 ? 9.695 -10.557 -0.705 1.00 95.25 85 ASN A CA 1
ATOM 634 C C . ASN A 1 85 ? 8.516 -9.592 -0.858 1.00 95.25 85 ASN A C 1
ATOM 636 O O . ASN A 1 85 ? 8.365 -8.666 -0.070 1.00 95.25 85 ASN A O 1
ATOM 640 N N . HIS A 1 86 ? 7.665 -9.810 -1.857 1.00 96.88 86 HIS A N 1
ATOM 641 C CA . HIS A 1 86 ? 6.387 -9.118 -1.961 1.00 96.88 86 HIS A CA 1
ATOM 642 C C . HIS A 1 86 ? 5.401 -9.702 -0.955 1.00 96.88 86 HIS A C 1
ATOM 644 O O . HIS A 1 86 ? 5.253 -10.921 -0.863 1.00 96.88 86 HIS A O 1
ATOM 650 N N . MET A 1 87 ? 4.715 -8.817 -0.237 1.00 98.00 87 MET A N 1
ATOM 651 C CA . MET A 1 87 ? 3.554 -9.157 0.573 1.00 98.00 87 MET A CA 1
ATOM 652 C C . MET A 1 87 ? 2.302 -8.820 -0.231 1.00 98.00 87 MET A C 1
ATOM 654 O O . MET A 1 87 ? 2.132 -7.684 -0.669 1.00 98.00 87 MET A O 1
ATOM 658 N N . MET A 1 88 ? 1.444 -9.811 -0.427 1.00 98.00 88 MET A N 1
ATOM 659 C CA . MET A 1 88 ? 0.182 -9.684 -1.142 1.00 98.00 88 MET A CA 1
ATOM 660 C C . MET A 1 88 ? -0.975 -10.056 -0.224 1.00 98.00 88 MET A C 1
ATOM 662 O O . MET A 1 88 ? -0.834 -10.882 0.682 1.00 98.00 88 MET A O 1
ATOM 666 N N . VAL A 1 89 ? -2.132 -9.468 -0.493 1.00 97.19 89 VAL A N 1
ATOM 667 C CA . VAL A 1 89 ? -3.378 -9.792 0.194 1.00 97.19 89 VAL A CA 1
ATOM 668 C C . VAL A 1 89 ? -4.216 -10.668 -0.728 1.00 97.19 89 VAL A C 1
ATOM 670 O O . VAL A 1 89 ? -4.519 -10.284 -1.852 1.00 97.19 89 VAL A O 1
ATOM 673 N N . ALA A 1 90 ? -4.590 -11.848 -0.246 1.00 93.56 90 ALA A N 1
ATOM 674 C CA . ALA A 1 90 ? -5.616 -12.684 -0.852 1.00 93.56 90 ALA A CA 1
ATOM 675 C C . ALA A 1 90 ? -6.784 -12.814 0.129 1.00 93.56 90 ALA A C 1
ATOM 677 O O . ALA A 1 90 ? -6.655 -12.483 1.310 1.00 93.56 90 ALA A O 1
ATOM 678 N N . LYS A 1 91 ? -7.932 -13.307 -0.343 1.00 85.44 91 LYS A N 1
ATOM 679 C CA . LYS A 1 91 ? -9.100 -13.483 0.524 1.00 85.44 91 LYS A CA 1
ATOM 680 C C . LYS A 1 91 ? -8.728 -14.323 1.759 1.00 85.44 91 LYS A C 1
ATOM 682 O O . LYS A 1 91 ? -8.286 -15.464 1.620 1.00 85.44 91 LYS A O 1
ATOM 687 N N . ASP A 1 92 ? -8.868 -13.715 2.938 1.00 88.50 92 ASP A N 1
ATOM 688 C CA . ASP A 1 92 ? -8.594 -14.260 4.277 1.00 88.50 92 ASP A CA 1
ATOM 689 C C . ASP A 1 92 ? -7.143 -14.670 4.594 1.00 88.50 92 ASP A C 1
ATOM 691 O O . ASP A 1 92 ? -6.883 -15.160 5.697 1.00 88.50 92 ASP A O 1
ATOM 695 N N . LYS A 1 93 ? -6.176 -14.463 3.690 1.00 95.94 93 LYS A N 1
ATOM 696 C CA . LYS A 1 93 ? -4.777 -14.868 3.911 1.00 95.94 93 LYS A CA 1
ATOM 697 C C . LYS A 1 93 ? -3.752 -13.905 3.321 1.00 95.94 93 LYS A C 1
ATOM 699 O O . LYS A 1 93 ? -3.982 -13.269 2.294 1.00 95.94 93 LYS A O 1
ATOM 704 N N . VAL A 1 94 ? -2.581 -13.864 3.942 1.00 97.62 94 VAL A N 1
ATOM 705 C CA . VAL A 1 94 ? -1.409 -13.149 3.430 1.00 97.62 94 VAL A CA 1
ATOM 706 C C . VAL A 1 94 ? -0.590 -14.083 2.552 1.00 97.62 94 VAL A C 1
ATOM 708 O O . VAL A 1 94 ? -0.396 -15.246 2.896 1.00 97.62 94 VAL A O 1
ATOM 711 N N . LEU A 1 95 ? -0.114 -13.588 1.413 1.00 97.50 95 LEU A N 1
ATOM 712 C CA . LEU A 1 95 ? 0.764 -14.331 0.514 1.00 97.50 95 LEU A CA 1
ATOM 713 C C . LEU A 1 95 ? 2.136 -13.662 0.448 1.00 97.50 95 LEU A C 1
ATOM 715 O O . LEU A 1 95 ? 2.227 -12.449 0.255 1.00 97.50 95 LEU A O 1
ATOM 719 N N . ILE A 1 96 ? 3.199 -14.457 0.563 1.00 97.06 96 ILE A N 1
ATOM 720 C CA . ILE A 1 96 ? 4.586 -14.000 0.438 1.00 97.06 96 ILE A CA 1
ATOM 721 C C . ILE A 1 96 ? 5.180 -14.565 -0.849 1.00 97.06 96 ILE A C 1
ATOM 723 O O . ILE A 1 96 ? 5.188 -15.777 -1.072 1.00 97.06 96 ILE A O 1
ATOM 727 N N . ARG A 1 97 ? 5.655 -13.688 -1.736 1.00 94.25 97 ARG A N 1
ATOM 728 C CA . ARG A 1 97 ? 6.159 -14.070 -3.064 1.00 94.25 97 ARG A CA 1
ATOM 729 C C . ARG A 1 97 ? 7.528 -13.465 -3.333 1.00 94.25 97 ARG A C 1
ATOM 731 O O . ARG A 1 97 ? 7.755 -12.279 -3.116 1.00 94.25 97 ARG A O 1
ATOM 738 N N . SER A 1 98 ? 8.431 -14.262 -3.889 1.00 90.31 98 SER A N 1
ATOM 739 C CA . SER A 1 98 ? 9.781 -13.841 -4.288 1.00 90.31 98 SER A CA 1
ATOM 740 C C . SER A 1 98 ? 9.877 -13.557 -5.793 1.00 90.31 98 SER A C 1
ATOM 742 O O . SER A 1 98 ? 10.917 -13.791 -6.410 1.00 90.31 98 SER A O 1
ATOM 744 N N . GLY A 1 99 ? 8.781 -13.063 -6.387 1.00 85.50 99 GLY A N 1
ATOM 745 C CA . GLY A 1 99 ? 8.690 -12.692 -7.805 1.00 85.50 99 GLY A CA 1
ATOM 746 C C . GLY A 1 99 ? 9.651 -11.568 -8.210 1.00 85.50 99 GLY A C 1
ATOM 747 O O . GLY A 1 99 ? 10.435 -11.077 -7.390 1.00 85.50 99 GLY A O 1
ATOM 748 N N . ALA A 1 100 ? 9.610 -11.189 -9.489 1.00 85.62 100 ALA A N 1
ATOM 749 C CA . ALA A 1 100 ? 10.383 -10.069 -10.024 1.00 85.62 100 ALA A CA 1
ATOM 750 C C . ALA A 1 100 ? 10.101 -8.769 -9.253 1.00 85.62 100 ALA A C 1
ATOM 752 O O . ALA A 1 100 ? 9.022 -8.601 -8.691 1.00 85.62 100 ALA A O 1
ATOM 753 N N . ARG A 1 101 ? 11.097 -7.879 -9.197 1.00 86.69 101 ARG A N 1
ATOM 754 C CA . ARG A 1 101 ? 10.953 -6.572 -8.542 1.00 86.69 101 ARG A CA 1
ATOM 755 C C . ARG A 1 101 ? 10.022 -5.699 -9.365 1.00 86.69 101 ARG A C 1
ATOM 757 O O . ARG A 1 101 ? 10.195 -5.657 -10.570 1.00 86.69 101 ARG A O 1
ATOM 764 N N . GLU A 1 102 ? 9.158 -4.939 -8.713 1.00 87.00 102 GLU A N 1
ATOM 765 C CA . GLU A 1 102 ? 8.300 -3.954 -9.375 1.00 87.00 102 GLU A CA 1
ATOM 766 C C . GLU A 1 102 ? 8.733 -2.554 -8.936 1.00 87.00 102 GLU A C 1
ATOM 768 O O . GLU A 1 102 ? 9.000 -2.339 -7.751 1.00 87.00 102 GLU A O 1
ATOM 773 N N . ASN A 1 103 ? 8.902 -1.633 -9.890 1.00 81.19 103 ASN A N 1
ATOM 774 C CA . ASN A 1 103 ? 9.506 -0.310 -9.662 1.00 81.19 103 ASN A CA 1
ATOM 775 C C . ASN A 1 103 ? 10.867 -0.385 -8.943 1.00 81.19 103 ASN A C 1
ATOM 777 O O . ASN A 1 103 ? 11.186 0.432 -8.084 1.00 81.19 103 ASN A O 1
ATOM 781 N N . HIS A 1 104 ? 11.665 -1.413 -9.257 1.00 84.56 104 HIS A N 1
ATOM 7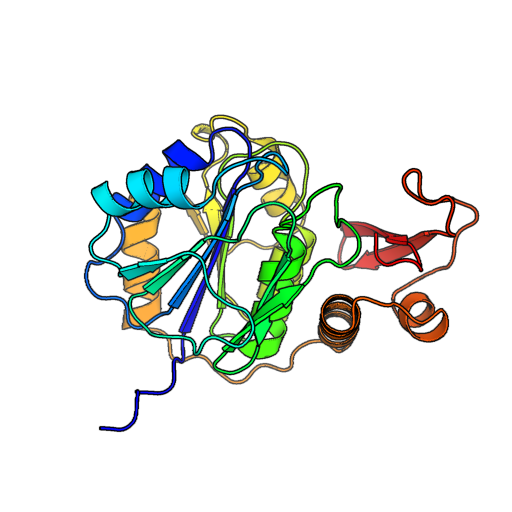82 C CA . HIS A 1 104 ? 12.936 -1.755 -8.599 1.00 84.56 104 HIS A CA 1
ATOM 783 C C . HIS A 1 104 ? 12.834 -2.221 -7.135 1.00 84.56 104 HIS A C 1
ATOM 785 O O . HIS A 1 104 ? 13.861 -2.530 -6.517 1.00 84.56 104 HIS A O 1
ATOM 791 N N . TRP A 1 105 ? 11.623 -2.374 -6.593 1.00 87.94 105 TRP A N 1
ATOM 792 C CA . TRP A 1 105 ? 11.396 -2.716 -5.194 1.00 87.94 105 TRP A CA 1
ATOM 793 C C . TRP A 1 105 ? 10.867 -4.132 -4.987 1.00 87.94 105 TRP A C 1
ATOM 795 O O . TRP A 1 105 ? 10.068 -4.676 -5.748 1.00 87.94 105 TRP A O 1
ATOM 805 N N . ARG A 1 106 ? 11.339 -4.734 -3.893 1.00 92.81 106 ARG A N 1
ATOM 806 C CA . ARG A 1 106 ? 10.813 -5.972 -3.317 1.00 92.81 106 ARG A CA 1
ATOM 807 C C . ARG A 1 106 ? 11.096 -5.957 -1.808 1.00 92.81 106 ARG A C 1
ATOM 809 O O . ARG A 1 106 ? 12.238 -6.229 -1.422 1.00 92.81 106 ARG A O 1
ATOM 816 N N . PRO A 1 107 ? 10.108 -5.636 -0.954 1.00 95.25 107 PRO A N 1
ATOM 817 C CA . PRO A 1 107 ? 8.675 -5.481 -1.255 1.00 95.25 107 PRO A CA 1
ATOM 818 C C . PRO A 1 107 ? 8.326 -4.219 -2.065 1.00 95.25 107 PRO A C 1
ATOM 820 O O . PRO A 1 107 ? 8.892 -3.164 -1.810 1.00 95.25 107 PRO A O 1
ATOM 823 N N . SER A 1 108 ? 7.364 -4.337 -2.989 1.00 96.62 108 SER A N 1
ATOM 824 C CA . SER A 1 108 ? 6.734 -3.214 -3.717 1.00 96.62 108 SER A CA 1
ATOM 825 C C . SER A 1 108 ? 5.373 -2.871 -3.111 1.00 96.62 108 SER A C 1
ATOM 827 O O . SER A 1 108 ? 4.624 -3.763 -2.692 1.00 96.62 108 SER A O 1
ATOM 829 N N . ILE A 1 109 ? 5.072 -1.575 -3.081 1.00 98.12 109 ILE A N 1
ATOM 830 C CA . ILE A 1 109 ? 3.814 -0.998 -2.615 1.00 98.12 109 ILE A CA 1
ATOM 831 C C . ILE A 1 109 ? 2.704 -1.273 -3.632 1.00 98.12 109 ILE A C 1
ATOM 833 O O . ILE A 1 109 ? 1.617 -1.693 -3.231 1.00 98.12 109 ILE A O 1
ATOM 837 N N . ASP A 1 110 ? 2.986 -1.135 -4.932 1.00 97.19 110 ASP A N 1
ATOM 838 C CA . ASP A 1 110 ? 2.017 -1.412 -6.000 1.00 97.19 110 ASP A CA 1
ATOM 839 C C . ASP A 1 110 ? 1.487 -2.849 -5.942 1.00 97.19 110 ASP A C 1
ATOM 841 O O . ASP A 1 110 ? 0.282 -3.085 -6.061 1.00 97.19 110 ASP A O 1
ATOM 845 N N . VAL A 1 111 ? 2.363 -3.822 -5.670 1.00 96.69 111 VAL A N 1
ATOM 846 C CA . VAL A 1 111 ? 1.970 -5.231 -5.507 1.00 96.69 111 VAL A CA 1
ATOM 847 C C . VAL A 1 111 ? 1.020 -5.429 -4.319 1.00 96.69 111 VAL A C 1
ATOM 849 O O . VAL A 1 111 ? 0.009 -6.133 -4.447 1.00 96.69 111 VAL A O 1
ATOM 852 N N . LEU A 1 112 ? 1.303 -4.799 -3.173 1.00 98.50 112 LEU A N 1
ATOM 853 C CA . LEU A 1 112 ? 0.422 -4.868 -2.005 1.00 98.50 112 LEU A CA 1
ATOM 854 C C . LEU A 1 112 ? -0.941 -4.237 -2.317 1.00 98.50 112 LEU A C 1
ATOM 856 O O . LEU A 1 112 ? -1.979 -4.857 -2.092 1.00 98.50 112 LEU A O 1
ATOM 860 N N . PHE A 1 113 ? -0.938 -3.018 -2.846 1.00 98.50 113 PHE A N 1
ATOM 861 C CA . PHE A 1 113 ? -2.150 -2.229 -3.052 1.00 98.50 113 PHE A CA 1
ATOM 862 C C . PHE A 1 113 ? -3.068 -2.883 -4.083 1.00 98.50 113 PHE A C 1
ATOM 864 O O . PHE A 1 113 ? -4.261 -3.057 -3.834 1.00 98.50 113 PHE A O 1
ATOM 871 N N . ARG A 1 114 ? -2.505 -3.336 -5.208 1.00 97.62 114 ARG A N 1
ATOM 872 C CA . ARG A 1 114 ? -3.261 -4.004 -6.269 1.00 97.62 114 ARG A CA 1
ATOM 873 C C . ARG A 1 114 ? -3.842 -5.343 -5.820 1.00 97.62 114 ARG A C 1
ATOM 875 O O . ARG A 1 114 ? -4.996 -5.631 -6.119 1.00 97.62 114 ARG A O 1
ATOM 882 N N . SER A 1 115 ? -3.083 -6.155 -5.079 1.00 98.12 115 SER A N 1
ATOM 883 C CA . SER A 1 115 ? -3.617 -7.422 -4.552 1.00 98.12 115 SER A CA 1
ATOM 884 C C . SER A 1 115 ? -4.736 -7.197 -3.529 1.00 98.12 115 SER A C 1
ATOM 886 O O . SER A 1 115 ? -5.761 -7.873 -3.591 1.00 98.12 115 SER A O 1
ATOM 888 N N . ALA A 1 116 ? -4.606 -6.187 -2.661 1.00 98.06 116 ALA A N 1
ATOM 889 C CA . ALA A 1 116 ? -5.672 -5.803 -1.741 1.00 98.06 116 ALA A CA 1
ATOM 890 C C . ALA A 1 116 ? -6.929 -5.326 -2.479 1.00 98.06 116 ALA A C 1
ATOM 892 O O . ALA A 1 116 ? -8.022 -5.767 -2.130 1.00 98.06 116 ALA A O 1
ATOM 893 N N . ALA A 1 117 ? -6.782 -4.497 -3.520 1.00 97.38 117 ALA A N 1
ATOM 894 C CA . ALA A 1 117 ? -7.895 -4.044 -4.358 1.00 97.38 117 ALA A CA 1
ATOM 895 C C . ALA A 1 117 ? -8.671 -5.224 -4.967 1.00 97.38 117 ALA A C 1
ATOM 897 O O . ALA A 1 117 ? -9.897 -5.246 -4.928 1.00 97.38 117 ALA A O 1
ATOM 898 N N . VAL A 1 118 ? -7.971 -6.260 -5.442 1.00 96.81 118 VAL A N 1
ATOM 899 C CA . VAL A 1 118 ? -8.616 -7.469 -5.981 1.00 96.81 118 VAL A CA 1
ATOM 900 C C . VAL A 1 118 ? -9.280 -8.321 -4.895 1.00 96.81 118 VAL A C 1
ATOM 902 O O . VAL A 1 118 ? -10.345 -8.892 -5.122 1.00 96.81 118 VAL A O 1
ATOM 905 N N . ALA A 1 119 ? -8.662 -8.441 -3.720 1.00 95.94 119 ALA A N 1
ATOM 906 C CA . ALA A 1 119 ? -9.149 -9.321 -2.659 1.00 95.94 119 ALA A CA 1
ATOM 907 C C . ALA A 1 119 ? -10.308 -8.724 -1.840 1.00 95.94 119 ALA A C 1
ATOM 909 O O . ALA A 1 119 ? -11.173 -9.471 -1.382 1.00 95.94 119 ALA A O 1
ATOM 910 N N . TYR A 1 120 ? -10.309 -7.403 -1.649 1.00 94.88 120 TYR A N 1
ATOM 911 C CA . TYR A 1 120 ? -11.211 -6.685 -0.742 1.00 94.88 120 TYR A CA 1
ATOM 912 C C . TYR A 1 120 ? -12.031 -5.583 -1.419 1.00 94.88 120 TYR A C 1
ATOM 914 O O . TYR A 1 120 ? -12.891 -4.992 -0.764 1.00 94.88 120 TYR A O 1
ATOM 922 N N . ASP A 1 121 ? -11.825 -5.339 -2.715 1.00 93.75 121 ASP A N 1
ATOM 923 C CA . ASP A 1 121 ? -12.662 -4.451 -3.521 1.00 93.75 121 ASP A CA 1
ATOM 924 C C . ASP A 1 121 ? -12.819 -3.060 -2.861 1.00 93.75 121 ASP A C 1
ATOM 926 O O . ASP A 1 121 ? -11.829 -2.459 -2.432 1.00 93.75 121 ASP A O 1
ATOM 930 N N . SER A 1 122 ? -14.041 -2.546 -2.693 1.00 95.19 122 SER A N 1
ATOM 931 C CA . SER A 1 122 ? -14.263 -1.216 -2.116 1.00 95.19 122 SER A CA 1
ATOM 932 C C . SER A 1 122 ? -13.978 -1.110 -0.609 1.00 95.19 122 SER A C 1
ATOM 934 O O . SER A 1 122 ? -14.035 -0.005 -0.054 1.00 95.19 122 SER A O 1
ATOM 936 N N . CYS A 1 123 ? -13.655 -2.225 0.063 1.00 94.69 123 CYS A N 1
ATOM 937 C CA . CYS A 1 123 ? -13.255 -2.272 1.475 1.00 94.69 123 CYS A CA 1
ATOM 938 C C . CYS A 1 123 ? -11.765 -1.986 1.726 1.00 94.69 123 CYS A C 1
ATOM 940 O O . CYS A 1 123 ? -11.271 -2.204 2.839 1.00 94.69 123 CYS A O 1
ATOM 942 N N . VAL A 1 124 ? -11.035 -1.514 0.716 1.00 97.12 124 VAL A N 1
ATOM 943 C CA . VAL A 1 124 ? -9.627 -1.140 0.857 1.00 97.12 124 VAL A CA 1
ATOM 944 C C . VAL A 1 124 ? -9.492 0.354 1.127 1.00 97.12 124 VAL A C 1
ATOM 946 O O . VAL A 1 124 ? -10.038 1.180 0.396 1.00 97.12 124 VAL A O 1
ATOM 949 N N . THR A 1 125 ? -8.698 0.698 2.138 1.00 97.94 125 THR A N 1
ATOM 950 C CA . THR A 1 125 ? -8.145 2.046 2.317 1.00 97.94 125 THR A CA 1
ATOM 951 C C . THR A 1 125 ? -6.648 2.002 2.015 1.00 97.94 125 THR A C 1
ATOM 953 O O . THR A 1 125 ? -5.893 1.348 2.734 1.00 97.94 125 THR A O 1
ATOM 956 N N . GLY A 1 126 ? -6.209 2.670 0.952 1.00 98.50 126 GLY A N 1
ATOM 957 C CA . GLY A 1 126 ? -4.801 2.861 0.609 1.00 98.50 126 GLY A CA 1
ATOM 958 C C . GLY A 1 126 ? -4.254 4.149 1.215 1.00 98.50 126 GLY A C 1
ATOM 959 O O . GLY A 1 126 ? -4.898 5.192 1.134 1.00 98.50 126 GLY A O 1
ATOM 960 N N . ILE A 1 127 ? -3.068 4.084 1.817 1.00 98.81 127 ILE A N 1
ATOM 961 C CA . ILE A 1 127 ? -2.375 5.224 2.423 1.00 98.81 127 ILE A CA 1
ATOM 962 C C . ILE A 1 127 ? -0.957 5.313 1.861 1.00 98.81 127 ILE A C 1
ATOM 964 O O . ILE A 1 127 ? -0.158 4.399 2.062 1.00 98.81 127 ILE A O 1
ATOM 968 N N . ILE A 1 128 ? -0.620 6.427 1.212 1.00 98.75 128 ILE A N 1
ATOM 969 C CA . ILE A 1 128 ? 0.756 6.718 0.787 1.00 98.75 128 ILE A CA 1
ATOM 970 C C . ILE A 1 128 ? 1.366 7.778 1.692 1.00 98.75 128 ILE A C 1
ATOM 972 O O . ILE A 1 128 ? 0.794 8.849 1.901 1.00 98.75 128 ILE A O 1
ATOM 976 N N . LEU A 1 129 ? 2.538 7.450 2.225 1.00 98.69 129 LEU A N 1
ATOM 977 C CA . LEU A 1 129 ? 3.365 8.324 3.044 1.00 98.69 129 LEU A CA 1
ATOM 978 C C . LEU A 1 129 ? 4.597 8.790 2.253 1.00 98.69 129 LEU A C 1
ATOM 980 O O . LEU A 1 129 ? 4.784 8.448 1.087 1.00 98.69 129 LEU A O 1
ATOM 984 N N . THR A 1 130 ? 5.443 9.568 2.922 1.00 98.56 130 THR A N 1
ATOM 985 C CA . THR A 1 130 ? 6.757 10.027 2.462 1.00 98.56 130 THR A CA 1
ATOM 986 C C . THR A 1 130 ? 7.567 8.946 1.745 1.00 98.56 130 THR A C 1
ATOM 988 O O . THR A 1 130 ? 7.618 7.777 2.154 1.00 98.56 130 THR A O 1
ATOM 991 N N . GLY A 1 131 ? 8.252 9.369 0.689 1.00 96.88 131 GLY A N 1
ATOM 992 C CA . GLY A 1 131 ? 9.125 8.514 -0.087 1.00 96.88 131 GLY A CA 1
ATOM 993 C C . GLY A 1 131 ? 9.617 9.146 -1.381 1.00 96.88 131 GLY A C 1
ATOM 994 O O . GLY A 1 131 ? 9.133 10.191 -1.814 1.00 96.88 131 GLY A O 1
ATOM 995 N N . LEU A 1 132 ? 10.607 8.490 -1.980 1.00 92.88 132 LEU A N 1
ATOM 996 C CA . LEU A 1 132 ? 11.190 8.860 -3.267 1.00 92.88 132 LEU A CA 1
ATOM 997 C C . LEU A 1 132 ? 10.553 8.040 -4.391 1.00 92.88 132 LEU A C 1
ATOM 999 O O . LEU A 1 132 ? 10.142 6.904 -4.156 1.00 92.88 132 LEU A O 1
ATOM 1003 N N . LEU A 1 133 ? 10.587 8.575 -5.614 1.00 92.12 133 LEU A N 1
ATOM 1004 C CA . LEU A 1 133 ? 10.054 7.929 -6.822 1.00 92.12 133 LEU A CA 1
ATOM 1005 C C . LEU A 1 133 ? 8.525 7.731 -6.755 1.00 92.12 133 LEU A C 1
ATOM 1007 O O . LEU A 1 133 ? 7.822 8.558 -6.174 1.00 92.12 133 LEU A O 1
ATOM 1011 N N . ASP A 1 134 ? 7.999 6.709 -7.426 1.00 89.81 134 ASP A N 1
ATOM 1012 C CA . ASP A 1 134 ? 6.591 6.599 -7.821 1.00 89.81 134 ASP A CA 1
ATOM 1013 C C . ASP A 1 134 ? 5.902 5.273 -7.439 1.00 89.81 134 ASP A C 1
ATOM 1015 O O . ASP A 1 134 ? 4.700 5.135 -7.686 1.00 89.81 134 ASP A O 1
ATOM 1019 N N . ASP A 1 135 ? 6.597 4.326 -6.790 1.00 93.88 135 ASP A N 1
ATOM 1020 C CA . ASP A 1 135 ? 5.986 3.065 -6.332 1.00 93.88 135 ASP A CA 1
ATOM 1021 C C . ASP A 1 135 ? 4.837 3.335 -5.350 1.00 93.88 135 ASP A C 1
ATOM 1023 O O . ASP A 1 135 ? 4.973 4.078 -4.376 1.00 93.88 135 ASP A O 1
ATOM 1027 N N . GLY A 1 136 ? 3.694 2.708 -5.608 1.00 95.62 136 GLY A N 1
ATOM 1028 C CA . GLY A 1 136 ? 2.429 2.965 -4.925 1.00 95.62 136 GLY A CA 1
ATOM 1029 C C . GLY A 1 136 ? 1.425 3.743 -5.778 1.00 95.62 136 GLY A C 1
ATOM 1030 O O . GLY A 1 136 ? 0.236 3.724 -5.462 1.00 95.62 136 GLY A O 1
ATOM 1031 N N . THR A 1 137 ? 1.854 4.395 -6.866 1.00 96.81 137 THR A N 1
ATOM 1032 C CA . THR A 1 137 ? 0.959 5.170 -7.745 1.00 96.81 137 THR A CA 1
ATOM 1033 C C . THR A 1 137 ? 0.011 4.267 -8.534 1.00 96.81 137 THR A C 1
ATOM 1035 O O . THR A 1 137 ? -1.203 4.479 -8.506 1.00 96.81 137 THR A O 1
ATOM 1038 N N . SER A 1 138 ? 0.531 3.227 -9.196 1.00 95.56 138 SER A N 1
ATOM 1039 C CA . SER A 1 138 ? -0.293 2.287 -9.973 1.00 95.56 138 SER A CA 1
ATOM 1040 C C . SER A 1 138 ? -1.212 1.465 -9.065 1.00 95.56 138 SER A C 1
ATOM 1042 O O . SER A 1 138 ? -2.387 1.256 -9.367 1.00 95.56 138 SER A O 1
ATOM 1044 N N . GLY A 1 139 ? -0.711 1.056 -7.904 1.00 97.31 139 GLY A N 1
ATOM 1045 C CA . GLY A 1 139 ? -1.469 0.359 -6.881 1.00 97.31 139 GLY A CA 1
ATOM 1046 C C . GLY A 1 139 ? -2.568 1.232 -6.282 1.00 97.31 139 GLY A C 1
ATOM 1047 O O . GLY A 1 139 ? -3.680 0.748 -6.074 1.00 97.31 139 GLY A O 1
ATOM 1048 N N . MET A 1 140 ? -2.305 2.521 -6.044 1.00 98.12 140 MET A N 1
ATOM 1049 C CA . MET A 1 140 ? -3.334 3.443 -5.560 1.00 98.12 140 MET A CA 1
ATOM 1050 C C . MET A 1 140 ? -4.422 3.658 -6.616 1.00 98.12 140 MET A C 1
ATOM 1052 O O . MET A 1 140 ? -5.605 3.665 -6.272 1.00 98.12 140 MET A O 1
ATOM 1056 N N . LEU A 1 141 ? -4.053 3.751 -7.898 1.00 97.12 141 LEU A N 1
ATOM 1057 C CA . LEU A 1 141 ? -5.021 3.783 -8.995 1.00 97.12 141 LEU A CA 1
ATOM 1058 C C . LEU A 1 141 ? -5.887 2.513 -9.009 1.00 97.12 141 LEU A C 1
ATOM 1060 O O . LEU A 1 141 ? -7.107 2.607 -9.127 1.00 97.12 141 LEU A O 1
ATOM 1064 N N . ALA A 1 142 ? -5.296 1.331 -8.804 1.00 97.06 142 ALA A N 1
ATOM 1065 C CA . ALA A 1 142 ? -6.043 0.076 -8.698 1.00 97.06 142 ALA A CA 1
ATOM 1066 C C . ALA A 1 142 ? -7.039 0.074 -7.520 1.00 97.06 142 ALA A C 1
ATOM 1068 O O . ALA A 1 142 ? -8.175 -0.382 -7.680 1.00 97.06 142 ALA A O 1
ATOM 1069 N N . ILE A 1 143 ? -6.651 0.623 -6.361 1.00 97.88 143 ILE A N 1
ATOM 1070 C CA . ILE A 1 143 ? -7.551 0.817 -5.211 1.00 97.88 143 ILE A CA 1
ATOM 1071 C C . ILE A 1 143 ? -8.706 1.751 -5.590 1.00 97.88 143 ILE A C 1
ATOM 1073 O O . ILE A 1 143 ? -9.866 1.396 -5.371 1.00 97.88 143 ILE A O 1
ATOM 1077 N N . LYS A 1 144 ? -8.413 2.905 -6.206 1.00 96.81 144 LYS A N 1
ATOM 1078 C CA . LYS A 1 144 ? -9.434 3.883 -6.611 1.00 96.81 144 LYS A CA 1
ATOM 1079 C C . LYS A 1 144 ? -10.422 3.284 -7.611 1.00 96.81 144 LYS A C 1
ATOM 1081 O O . LYS A 1 144 ? -11.631 3.371 -7.400 1.00 96.81 144 LYS A O 1
ATOM 1086 N N . LYS A 1 145 ? -9.921 2.613 -8.654 1.00 95.19 145 LYS A N 1
ATOM 1087 C CA . LYS A 1 145 ? -10.747 1.948 -9.675 1.00 95.19 145 LYS A CA 1
ATOM 1088 C C . LYS A 1 145 ? -11.570 0.783 -9.119 1.00 95.19 145 LYS A C 1
ATOM 1090 O O . LYS A 1 145 ? -12.557 0.409 -9.735 1.00 95.19 145 LYS A O 1
ATOM 1095 N N . SER A 1 146 ? -11.187 0.224 -7.970 1.00 95.94 146 SER A N 1
ATOM 1096 C CA . SER A 1 146 ? -11.954 -0.814 -7.262 1.00 95.94 146 SER A CA 1
ATOM 1097 C C . SER A 1 146 ? -12.913 -0.226 -6.209 1.00 95.94 146 SER A C 1
ATOM 1099 O O . SER A 1 146 ? -13.494 -0.947 -5.406 1.00 95.94 146 SER A O 1
ATOM 1101 N N . GLY A 1 147 ? -13.090 1.100 -6.177 1.00 95.38 147 GLY A N 1
ATOM 1102 C CA . GLY A 1 147 ? -13.995 1.784 -5.248 1.00 95.38 147 GLY A CA 1
ATOM 1103 C C . GLY A 1 147 ? -13.466 1.922 -3.814 1.00 95.38 147 GLY A C 1
ATOM 1104 O O . GLY A 1 147 ? -14.240 2.251 -2.901 1.00 95.38 147 GLY A O 1
ATOM 1105 N N . GLY A 1 148 ? -12.176 1.656 -3.598 1.00 96.56 148 GLY A N 1
ATOM 1106 C CA . GLY A 1 148 ? -11.490 1.886 -2.330 1.00 96.56 148 GLY A CA 1
ATOM 1107 C C . GLY A 1 148 ? -11.302 3.374 -2.020 1.00 96.56 148 GLY A C 1
ATOM 1108 O O . GLY A 1 148 ? -11.705 4.241 -2.793 1.00 96.56 148 GLY A O 1
ATOM 1109 N N . ILE A 1 149 ? -10.716 3.663 -0.858 1.00 97.38 149 ILE A N 1
ATOM 1110 C CA . ILE A 1 149 ? -10.392 5.027 -0.419 1.00 97.38 149 ILE A CA 1
ATOM 1111 C C . ILE A 1 149 ? -8.892 5.255 -0.526 1.00 97.38 149 ILE A C 1
ATOM 1113 O O . ILE A 1 149 ? -8.103 4.437 -0.058 1.00 97.38 149 ILE A O 1
ATOM 1117 N N . CYS A 1 150 ? -8.511 6.399 -1.076 1.00 98.50 150 CYS A N 1
ATOM 1118 C CA . CYS A 1 150 ? -7.132 6.817 -1.255 1.00 98.50 150 CYS A CA 1
ATOM 1119 C C . CYS A 1 150 ? -6.816 7.986 -0.315 1.00 98.50 150 CYS A C 1
ATOM 1121 O O . CYS A 1 150 ? -7.444 9.044 -0.383 1.00 98.50 150 CYS A O 1
ATOM 1123 N N . ILE A 1 151 ? -5.827 7.800 0.556 1.00 98.62 151 ILE A N 1
ATOM 1124 C CA . ILE A 1 151 ? -5.304 8.821 1.468 1.00 98.62 151 ILE A CA 1
ATOM 1125 C C . ILE A 1 151 ? -3.831 9.049 1.136 1.00 98.62 151 ILE A C 1
ATOM 1127 O O . ILE A 1 151 ? -3.061 8.100 0.982 1.00 98.62 151 ILE A O 1
ATOM 1131 N N . VAL A 1 152 ? -3.421 10.307 1.050 1.00 98.69 152 VAL A N 1
ATOM 1132 C CA . VAL A 1 152 ? -2.035 10.692 0.783 1.00 98.69 152 VAL A CA 1
ATOM 1133 C C . VAL A 1 152 ? -1.565 11.677 1.844 1.00 98.69 152 VAL A C 1
ATOM 1135 O O . VAL A 1 152 ? -2.291 12.602 2.218 1.00 98.69 152 VAL A O 1
ATOM 1138 N N . GLN A 1 153 ? -0.345 11.464 2.337 1.00 98.69 153 GLN A N 1
ATOM 1139 C CA . GLN A 1 153 ? 0.334 12.416 3.206 1.00 98.69 153 GLN A CA 1
ATOM 1140 C C . GLN A 1 153 ? 0.494 13.762 2.499 1.00 98.69 153 GLN A C 1
ATOM 1142 O O . GLN A 1 153 ? 0.929 13.816 1.353 1.00 98.69 153 GLN A O 1
ATOM 1147 N N . GLU A 1 154 ? 0.182 14.849 3.199 1.00 98.38 154 GLU A N 1
ATOM 1148 C CA . GLU A 1 154 ? 0.424 16.211 2.736 1.00 98.38 154 GLU A CA 1
ATOM 1149 C C . GLU A 1 154 ? 1.899 16.382 2.302 1.00 98.38 154 GLU A C 1
ATOM 1151 O O . GLU A 1 154 ? 2.798 16.289 3.143 1.00 98.38 154 GLU A O 1
ATOM 1156 N N . PRO A 1 155 ? 2.181 16.642 1.006 1.00 98.00 155 PRO A N 1
ATOM 1157 C CA . PRO A 1 155 ? 3.551 16.726 0.502 1.00 98.00 155 PRO A CA 1
ATOM 1158 C C . PRO A 1 155 ? 4.416 17.767 1.219 1.00 98.00 155 PRO A C 1
ATOM 1160 O O . PRO A 1 155 ? 5.622 17.574 1.332 1.00 98.00 155 PRO A O 1
ATOM 1163 N N . GLY A 1 156 ? 3.815 18.852 1.726 1.00 97.62 156 GLY A N 1
ATOM 1164 C CA . GLY A 1 156 ? 4.534 19.899 2.456 1.00 97.62 156 GLY A CA 1
ATOM 1165 C C . GLY A 1 156 ? 5.114 19.472 3.812 1.00 97.62 156 GLY A C 1
ATOM 1166 O O . GLY A 1 156 ? 6.002 20.154 4.317 1.00 97.62 156 GLY A O 1
ATOM 1167 N N . GLU A 1 157 ? 4.645 18.366 4.402 1.00 96.81 157 GLU A N 1
ATOM 1168 C CA . GLU A 1 157 ? 5.201 17.796 5.644 1.00 96.81 157 GLU A CA 1
ATOM 1169 C C . GLU A 1 157 ? 5.952 16.473 5.435 1.00 96.81 157 GLU A C 1
ATOM 1171 O O . GLU A 1 157 ? 6.534 15.935 6.380 1.00 96.81 157 GLU A O 1
ATOM 1176 N N . ALA A 1 158 ? 5.918 15.920 4.221 1.00 97.31 158 ALA A N 1
ATOM 1177 C CA . ALA A 1 158 ? 6.663 14.717 3.893 1.00 97.31 158 ALA A CA 1
ATOM 1178 C C . ALA A 1 158 ? 8.165 15.031 3.883 1.00 97.31 158 ALA A C 1
ATOM 1180 O O . ALA A 1 158 ? 8.598 16.020 3.295 1.00 97.31 158 ALA A O 1
ATOM 1181 N N . GLU A 1 159 ? 8.976 14.171 4.504 1.00 97.25 159 GLU A N 1
ATOM 1182 C CA . GLU A 1 159 ? 10.439 14.302 4.447 1.00 97.25 159 GLU A CA 1
ATOM 1183 C C . GLU A 1 159 ? 10.935 14.193 2.996 1.00 97.25 159 GLU A C 1
ATOM 1185 O O . GLU A 1 159 ? 11.826 14.927 2.572 1.00 97.25 159 GLU A O 1
ATOM 1190 N N . PHE A 1 160 ? 10.292 13.312 2.226 1.00 97.94 160 PHE A N 1
ATOM 1191 C CA . PHE A 1 160 ? 10.470 13.132 0.793 1.00 97.94 160 PHE A CA 1
ATOM 1192 C C . PHE A 1 160 ? 9.096 13.117 0.120 1.00 97.94 160 PHE A C 1
ATOM 1194 O O . PHE A 1 160 ? 8.265 12.243 0.376 1.00 97.94 160 PHE A O 1
ATOM 1201 N N . ALA A 1 161 ? 8.848 14.116 -0.723 1.00 97.56 161 ALA A N 1
ATOM 1202 C CA . ALA A 1 161 ? 7.519 14.405 -1.253 1.00 97.56 161 ALA A CA 1
ATOM 1203 C C . ALA A 1 161 ? 7.204 13.721 -2.596 1.00 97.56 161 ALA A C 1
ATOM 1205 O O . ALA A 1 161 ? 6.073 13.835 -3.068 1.00 97.56 161 ALA A O 1
ATOM 1206 N N . ASP A 1 162 ? 8.160 13.028 -3.221 1.00 97.62 162 ASP A N 1
ATOM 1207 C CA . ASP A 1 162 ? 7.992 12.490 -4.578 1.00 97.62 162 ASP A CA 1
ATOM 1208 C C . ASP A 1 162 ? 6.853 11.471 -4.653 1.00 97.62 162 ASP A C 1
ATOM 1210 O O . ASP A 1 162 ? 5.965 11.629 -5.485 1.00 97.62 162 ASP A O 1
ATOM 1214 N N . MET A 1 163 ? 6.825 10.472 -3.764 1.00 97.25 163 MET A N 1
ATOM 1215 C CA . MET A 1 163 ? 5.759 9.461 -3.754 1.00 97.25 163 MET A CA 1
ATOM 1216 C C . MET A 1 163 ? 4.366 10.086 -3.545 1.00 97.25 163 MET A C 1
ATOM 1218 O O . MET A 1 163 ? 3.488 9.854 -4.380 1.00 97.25 163 MET A O 1
ATOM 1222 N N . PRO A 1 164 ? 4.136 10.920 -2.506 1.00 98.25 164 PRO A N 1
ATOM 1223 C CA . PRO A 1 164 ? 2.883 11.659 -2.369 1.00 98.25 164 PRO A CA 1
ATOM 1224 C C . PRO A 1 164 ? 2.500 12.479 -3.609 1.00 98.25 164 PRO A C 1
ATOM 1226 O O . PRO A 1 164 ? 1.356 12.413 -4.060 1.00 98.25 164 PRO A O 1
ATOM 1229 N N . ASN A 1 165 ? 3.445 13.222 -4.193 1.00 98.31 165 ASN A N 1
ATOM 1230 C CA . ASN A 1 165 ? 3.191 14.036 -5.383 1.00 98.31 165 ASN A CA 1
ATOM 1231 C C . ASN A 1 165 ? 2.835 13.180 -6.604 1.00 98.31 165 ASN A C 1
ATOM 1233 O O . ASN A 1 165 ? 1.914 13.530 -7.338 1.00 98.31 165 ASN A O 1
ATOM 1237 N N . ASN A 1 166 ? 3.519 12.054 -6.817 1.00 97.44 166 ASN A N 1
ATOM 1238 C CA . ASN A 1 166 ? 3.218 11.139 -7.917 1.00 97.44 166 ASN A CA 1
ATOM 1239 C C . ASN A 1 166 ? 1.790 10.600 -7.823 1.00 97.44 166 ASN A C 1
ATOM 1241 O O . ASN A 1 166 ? 1.071 10.610 -8.822 1.00 97.44 166 ASN A O 1
ATOM 1245 N N . VAL A 1 167 ? 1.333 10.228 -6.626 1.00 97.69 167 VAL A N 1
ATOM 1246 C CA . VAL A 1 167 ? -0.052 9.785 -6.429 1.00 97.69 167 VAL A CA 1
ATOM 1247 C C . VAL A 1 167 ? -1.037 10.923 -6.695 1.00 97.69 167 VAL A C 1
ATOM 1249 O O . VAL A 1 167 ? -1.985 10.731 -7.450 1.00 97.69 167 VAL A O 1
ATOM 1252 N N . LEU A 1 168 ? -0.803 12.118 -6.144 1.00 97.81 168 LEU A N 1
ATOM 1253 C CA . LEU A 1 168 ? -1.688 13.279 -6.335 1.00 97.81 168 LEU A CA 1
ATOM 1254 C C . LEU A 1 168 ? -1.787 13.735 -7.797 1.00 97.81 168 LEU A C 1
ATOM 1256 O O . LEU A 1 168 ? -2.818 14.264 -8.203 1.00 97.81 168 LEU A O 1
ATOM 1260 N N . ASN A 1 169 ? -0.728 13.541 -8.582 1.00 96.62 169 ASN A N 1
ATOM 1261 C CA . ASN A 1 169 ? -0.702 13.918 -9.992 1.00 96.62 169 ASN A CA 1
ATOM 1262 C C . ASN A 1 169 ? -1.446 12.924 -10.899 1.00 96.62 169 ASN A C 1
ATOM 1264 O O . ASN A 1 169 ? -1.819 13.301 -12.008 1.00 96.62 169 ASN A O 1
ATOM 1268 N N . ASN A 1 170 ? -1.636 11.673 -10.464 1.00 95.94 170 ASN A N 1
ATOM 1269 C CA . ASN A 1 170 ? -2.134 10.584 -11.316 1.00 95.94 170 ASN A CA 1
ATOM 1270 C C . ASN A 1 170 ? -3.415 9.911 -10.799 1.00 95.94 170 ASN A C 1
ATOM 1272 O O . ASN A 1 170 ? -4.021 9.128 -11.525 1.00 95.94 170 ASN A O 1
ATOM 1276 N N . VAL A 1 171 ? -3.824 10.169 -9.555 1.00 96.62 171 VAL A N 1
ATOM 1277 C CA . VAL A 1 171 ? -4.981 9.527 -8.923 1.00 96.62 171 VAL A CA 1
ATOM 1278 C C . VAL A 1 171 ? -5.886 10.589 -8.304 1.00 96.62 171 VAL A C 1
ATOM 1280 O O . VAL A 1 171 ? -5.418 11.501 -7.627 1.00 96.62 171 VAL A O 1
ATOM 1283 N N . ASP A 1 172 ? -7.198 10.446 -8.492 1.00 96.31 172 ASP A N 1
ATOM 1284 C CA . ASP A 1 172 ? -8.207 11.248 -7.791 1.00 96.31 172 ASP A CA 1
ATOM 1285 C C . ASP A 1 172 ? -8.279 10.830 -6.309 1.00 96.31 172 ASP A C 1
ATOM 1287 O O . ASP A 1 172 ? -9.047 9.950 -5.916 1.00 96.31 172 ASP A O 1
ATOM 1291 N N . VAL A 1 173 ? -7.396 11.396 -5.490 1.00 97.56 173 VAL A N 1
ATOM 1292 C CA . VAL A 1 173 ? -7.238 11.067 -4.065 1.00 97.56 173 VAL A CA 1
ATOM 1293 C C . VAL A 1 173 ? -8.398 11.629 -3.237 1.00 97.56 173 VAL A C 1
ATOM 1295 O O . VAL A 1 173 ? -8.749 12.797 -3.366 1.00 97.56 173 VAL A O 1
ATOM 1298 N N . ASP A 1 174 ? -8.954 10.828 -2.322 1.00 98.06 174 ASP A N 1
ATOM 1299 C CA . ASP A 1 174 ? -10.077 11.255 -1.475 1.00 98.06 174 ASP A CA 1
ATOM 1300 C C . ASP A 1 174 ? -9.633 12.184 -0.332 1.00 98.06 174 ASP A C 1
ATOM 1302 O O . ASP A 1 174 ? -10.367 13.094 0.057 1.00 98.06 174 ASP A O 1
ATOM 1306 N N . TYR A 1 175 ? -8.430 11.964 0.213 1.00 98.38 175 TYR A N 1
ATOM 1307 C CA . TYR A 1 175 ? -7.881 12.764 1.310 1.00 98.38 175 TYR A CA 1
ATOM 1308 C C . TYR A 1 175 ? -6.393 13.068 1.122 1.00 98.38 175 TYR A C 1
ATOM 1310 O O . TYR A 1 175 ? -5.563 12.163 1.098 1.00 98.38 175 TYR A O 1
ATOM 1318 N N . ARG A 1 176 ? -6.049 14.358 1.090 1.00 98.31 176 ARG A N 1
ATOM 1319 C CA . ARG A 1 176 ? -4.681 14.873 1.231 1.00 98.31 176 ARG A CA 1
ATOM 1320 C C . ARG A 1 176 ? -4.581 15.588 2.572 1.00 98.31 176 ARG A C 1
ATOM 1322 O O . ARG A 1 176 ? -5.212 16.628 2.739 1.00 98.31 176 ARG A O 1
ATOM 1329 N N . VAL A 1 177 ? -3.853 15.015 3.526 1.00 98.38 177 VAL A N 1
ATOM 1330 C CA . VAL A 1 177 ? -3.859 15.485 4.924 1.00 98.38 177 VAL A CA 1
ATOM 1331 C C . VAL A 1 177 ? -2.536 15.229 5.633 1.00 98.38 177 VAL A C 1
ATOM 1333 O O . VAL A 1 177 ? -1.746 14.387 5.200 1.00 98.38 177 VAL A O 1
ATOM 1336 N N . SER A 1 178 ? -2.317 15.906 6.761 1.00 98.31 178 SER A N 1
ATOM 1337 C CA . SER A 1 178 ? -1.192 15.575 7.635 1.00 98.31 178 SER A CA 1
ATOM 1338 C C . SER A 1 178 ? -1.337 14.172 8.229 1.00 98.31 178 SER A C 1
ATOM 1340 O O . SER A 1 178 ? -2.448 13.694 8.486 1.00 98.31 178 SER A O 1
ATOM 1342 N N . VAL A 1 179 ? -0.215 13.522 8.544 1.00 98.00 179 VAL A N 1
ATOM 1343 C CA . VAL A 1 179 ? -0.204 12.221 9.237 1.00 98.00 179 VAL A CA 1
ATOM 1344 C C . VAL A 1 179 ? -0.977 12.287 10.556 1.00 98.00 179 VAL A C 1
ATOM 1346 O O . VAL A 1 179 ? -1.633 11.319 10.937 1.00 98.00 179 VAL A O 1
ATOM 1349 N N . SER A 1 180 ? -0.951 13.438 11.234 1.00 96.81 180 SER A N 1
ATOM 1350 C CA . SER A 1 180 ? -1.646 13.638 12.509 1.00 96.81 180 SER A CA 1
ATOM 1351 C C . SER A 1 180 ? -3.175 13.580 12.396 1.00 96.81 180 SER A C 1
ATOM 1353 O O . SER A 1 180 ? -3.849 13.178 13.344 1.00 96.81 180 SER A O 1
ATOM 1355 N N . GLU A 1 181 ? -3.727 13.917 11.229 1.00 97.06 181 GLU A N 1
ATOM 1356 C CA . GLU A 1 181 ? -5.170 13.935 10.976 1.00 97.06 181 GLU A CA 1
ATOM 1357 C C . GLU A 1 181 ? -5.692 12.578 10.486 1.00 97.06 181 GLU A C 1
ATOM 1359 O O . GLU A 1 181 ? -6.859 12.242 10.722 1.00 97.06 181 GLU A O 1
ATOM 1364 N N . MET A 1 182 ? -4.830 11.767 9.855 1.00 97.19 182 MET A N 1
ATOM 1365 C CA . MET A 1 182 ? -5.202 10.489 9.231 1.00 97.19 182 MET A CA 1
ATOM 1366 C C . MET A 1 182 ? -5.921 9.536 10.187 1.00 97.19 182 MET A C 1
ATOM 1368 O O . MET A 1 182 ? -6.897 8.900 9.793 1.00 97.19 182 MET A O 1
ATOM 1372 N N . GLY A 1 183 ? -5.499 9.465 11.453 1.00 93.75 183 GLY A N 1
ATOM 1373 C CA . GLY A 1 183 ? -6.128 8.593 12.449 1.00 93.75 183 GLY A CA 1
ATOM 1374 C C . GLY A 1 183 ? -7.625 8.867 12.638 1.00 93.75 183 GLY A C 1
ATOM 1375 O O . GLY A 1 183 ? -8.439 7.941 12.689 1.00 93.75 183 GLY A O 1
ATOM 1376 N N . SER A 1 184 ? -8.008 10.148 12.657 1.00 93.88 184 SER A N 1
ATOM 1377 C CA . SER A 1 184 ? -9.409 10.563 12.789 1.00 93.88 184 SER A CA 1
ATOM 1378 C C . SER A 1 184 ? -10.241 10.226 11.546 1.00 93.88 184 SER A C 1
ATOM 1380 O O . SER A 1 184 ? -11.386 9.784 11.669 1.00 93.88 184 SER A O 1
ATOM 1382 N N . ILE A 1 185 ? -9.647 10.358 10.356 1.00 94.69 185 ILE A N 1
ATOM 1383 C CA . ILE A 1 185 ? -10.275 10.027 9.072 1.00 94.69 185 ILE A CA 1
ATOM 1384 C C . ILE A 1 185 ? -10.508 8.525 8.976 1.00 94.69 185 ILE A C 1
ATOM 1386 O O . ILE A 1 185 ? -11.631 8.099 8.719 1.00 94.69 185 ILE A O 1
ATOM 1390 N N . VAL A 1 186 ? -9.480 7.724 9.263 1.00 93.81 186 VAL A N 1
ATOM 1391 C CA . VAL A 1 186 ? -9.566 6.260 9.283 1.00 93.81 186 VAL A CA 1
ATOM 1392 C C . VAL A 1 186 ? -10.673 5.795 10.232 1.00 93.81 186 VAL A C 1
ATOM 1394 O O . VAL A 1 186 ? -11.520 4.985 9.854 1.00 93.81 186 VAL A O 1
ATOM 1397 N N . ASN A 1 187 ? -10.734 6.361 11.439 1.00 90.88 187 ASN A N 1
ATOM 1398 C CA . ASN A 1 187 ? -11.801 6.054 12.388 1.00 90.88 187 ASN A CA 1
ATOM 1399 C C . ASN A 1 187 ? -13.196 6.429 11.848 1.00 90.88 187 ASN A C 1
ATOM 1401 O O . ASN A 1 187 ? -14.162 5.673 11.994 1.00 90.88 187 ASN A O 1
ATOM 1405 N N . GLY A 1 188 ? -13.309 7.591 11.199 1.00 89.69 188 GLY A N 1
ATOM 1406 C CA . GLY A 1 188 ? -14.545 8.063 10.579 1.00 89.69 188 GLY A CA 1
ATOM 1407 C C . GLY A 1 188 ? -15.027 7.174 9.430 1.00 89.69 188 GLY A C 1
ATOM 1408 O O . GLY A 1 188 ? -16.231 6.931 9.325 1.00 89.69 188 GLY A O 1
ATOM 1409 N N . ILE A 1 189 ? -14.104 6.656 8.613 1.00 89.31 189 ILE A N 1
ATOM 1410 C CA . ILE A 1 189 ? -14.393 5.741 7.500 1.00 89.31 189 ILE A CA 1
ATOM 1411 C C . ILE A 1 189 ? -15.051 4.465 8.031 1.00 89.31 189 ILE A C 1
ATOM 1413 O O . ILE A 1 189 ? -16.164 4.135 7.616 1.00 89.31 189 ILE A O 1
ATOM 1417 N N . PHE A 1 190 ? -14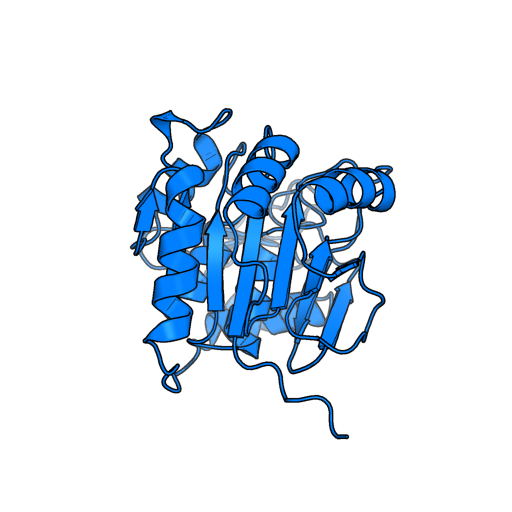.424 3.789 8.996 1.00 82.44 190 PHE A N 1
ATOM 1418 C CA . PHE A 1 190 ? -14.934 2.512 9.509 1.00 82.44 190 PHE A CA 1
ATOM 1419 C C . PHE A 1 190 ? -16.186 2.648 10.374 1.00 82.44 190 PHE A C 1
ATOM 1421 O O . PHE A 1 190 ? -16.982 1.719 10.454 1.00 82.44 190 PHE A O 1
ATOM 1428 N N . SER A 1 191 ? -16.414 3.816 10.976 1.00 74.88 191 SER A N 1
ATOM 1429 C CA . SER A 1 191 ? -17.623 4.060 11.772 1.00 74.88 191 SER A CA 1
ATOM 1430 C C . SER A 1 191 ? -18.879 4.297 10.923 1.00 74.88 191 SER A C 1
ATOM 1432 O O . SER A 1 191 ? -19.989 4.223 11.446 1.00 74.88 191 SER A O 1
ATOM 1434 N N . ARG A 1 192 ? -18.734 4.659 9.640 1.00 70.38 192 ARG A N 1
ATOM 1435 C CA . ARG A 1 192 ? -19.844 5.182 8.817 1.00 70.38 192 ARG A CA 1
ATOM 1436 C C . ARG A 1 192 ? -20.068 4.422 7.517 1.00 70.38 192 ARG A C 1
ATOM 1438 O O . ARG A 1 192 ? -21.175 4.465 6.980 1.00 70.38 192 ARG A O 1
ATOM 1445 N N . ARG A 1 193 ? -19.031 3.784 6.970 1.00 68.75 193 ARG A N 1
ATOM 1446 C CA . ARG A 1 193 ? -19.068 3.222 5.620 1.00 68.75 193 ARG A CA 1
ATOM 1447 C C . ARG A 1 193 ? -19.352 1.727 5.661 1.00 68.75 193 ARG A C 1
ATOM 1449 O O . ARG A 1 193 ? -18.648 0.959 6.302 1.00 68.75 193 ARG A O 1
ATOM 1456 N N . ILE A 1 194 ? -20.364 1.323 4.901 1.00 77.25 194 ILE A N 1
ATOM 1457 C CA . ILE A 1 194 ? -20.560 -0.065 4.485 1.00 77.25 194 ILE A CA 1
ATOM 1458 C C . ILE A 1 194 ? -19.953 -0.169 3.090 1.00 77.25 194 ILE A C 1
ATOM 1460 O O . ILE A 1 194 ? -20.376 0.566 2.191 1.00 77.25 194 ILE A O 1
ATOM 1464 N N . CYS A 1 195 ? -18.962 -1.040 2.904 1.00 83.25 195 CYS A N 1
ATOM 1465 C CA . CYS A 1 195 ? -18.420 -1.290 1.575 1.00 83.25 195 CYS A CA 1
ATOM 1466 C C . CYS A 1 195 ? -19.524 -1.834 0.673 1.00 83.25 195 CYS A C 1
ATOM 1468 O O . CYS A 1 195 ? -20.265 -2.745 1.054 1.00 83.25 195 CYS A O 1
ATOM 1470 N N . LYS A 1 196 ? -19.641 -1.272 -0.523 1.00 83.00 196 LYS A N 1
ATOM 1471 C CA . LYS A 1 196 ? -20.596 -1.750 -1.519 1.00 83.00 196 LYS A CA 1
ATOM 1472 C C . LYS A 1 196 ? -19.833 -2.597 -2.525 1.00 83.00 196 LYS A C 1
ATOM 1474 O O . LYS A 1 196 ? -18.796 -2.120 -2.980 1.00 83.00 196 LYS A O 1
ATOM 1479 N N . PRO A 1 197 ? -20.326 -3.789 -2.894 1.00 83.88 197 PRO A N 1
ATOM 1480 C CA . PRO A 1 197 ? -19.710 -4.556 -3.963 1.00 83.88 197 PRO A CA 1
ATOM 1481 C C . PRO A 1 197 ? -19.509 -3.670 -5.191 1.00 83.88 197 PRO A C 1
ATOM 1483 O O . PRO A 1 197 ? -20.444 -3.011 -5.654 1.00 83.88 197 PRO A O 1
ATOM 1486 N N . HIS A 1 198 ? -18.281 -3.630 -5.665 1.00 87.88 198 HIS A N 1
ATOM 1487 C CA . HIS A 1 198 ? -17.828 -2.902 -6.823 1.00 87.88 198 HIS A CA 1
ATOM 1488 C C . HIS A 1 198 ? -17.250 -3.908 -7.822 1.00 87.88 198 HIS A C 1
ATOM 1490 O O . HIS A 1 198 ? -16.864 -5.033 -7.490 1.00 87.88 198 HIS A O 1
ATOM 1496 N N . GLN A 1 199 ? -17.317 -3.560 -9.103 1.00 89.94 199 GLN A N 1
ATOM 1497 C CA . GLN A 1 199 ? -16.796 -4.429 -10.143 1.00 89.94 199 GLN A CA 1
ATOM 1498 C C . GLN A 1 199 ? -15.319 -4.110 -10.325 1.00 89.94 199 GLN A C 1
ATOM 1500 O O . GLN A 1 199 ? -14.976 -3.132 -10.980 1.00 89.94 199 GLN A O 1
ATOM 1505 N N . ILE A 1 200 ? -14.458 -4.957 -9.762 1.00 92.31 200 ILE A N 1
ATOM 1506 C CA . ILE A 1 200 ? -13.013 -4.829 -9.947 1.00 92.31 200 ILE A CA 1
ATOM 1507 C C . ILE A 1 200 ? -12.696 -4.908 -11.455 1.00 92.31 200 ILE A C 1
ATOM 1509 O O . ILE A 1 200 ? -13.129 -5.874 -12.104 1.00 92.31 200 ILE A O 1
ATOM 1513 N N . PRO A 1 201 ? -11.948 -3.940 -12.009 1.00 92.31 201 PRO A N 1
ATOM 1514 C CA . PRO A 1 201 ? -11.528 -3.948 -13.408 1.00 92.31 201 PRO A CA 1
ATOM 1515 C C . PRO A 1 201 ? -10.716 -5.199 -13.795 1.00 92.31 201 PRO A C 1
ATOM 1517 O O . PRO A 1 201 ? -9.948 -5.732 -12.992 1.00 92.31 201 PRO A O 1
ATOM 1520 N N . GLU A 1 202 ? -10.880 -5.691 -15.026 1.00 90.75 202 GLU A N 1
ATOM 1521 C CA . GLU A 1 202 ? -10.222 -6.930 -15.482 1.00 90.75 202 GLU A CA 1
ATOM 1522 C C . GLU A 1 202 ? -8.700 -6.791 -15.635 1.00 90.75 202 GLU A C 1
ATOM 1524 O O . GLU A 1 202 ? -7.969 -7.726 -15.316 1.00 90.75 202 GLU A O 1
ATOM 1529 N N . ASP A 1 203 ? -8.212 -5.619 -16.042 1.00 87.94 203 ASP A N 1
ATOM 1530 C CA . ASP A 1 203 ? -6.786 -5.262 -16.064 1.00 87.94 203 ASP A CA 1
ATOM 1531 C C . ASP A 1 203 ? -6.158 -5.415 -14.671 1.00 87.94 203 ASP A C 1
ATOM 1533 O O . ASP A 1 203 ? -5.143 -6.096 -14.506 1.00 87.94 203 ASP A O 1
ATOM 1537 N N . VAL A 1 204 ? -6.830 -4.887 -13.644 1.00 91.44 204 VAL A N 1
ATOM 1538 C CA . VAL A 1 204 ? -6.388 -4.972 -12.245 1.00 91.44 204 VAL A CA 1
ATOM 1539 C C . VAL A 1 204 ? -6.324 -6.431 -11.768 1.00 91.44 204 VAL A C 1
ATOM 1541 O O . VAL A 1 204 ? -5.342 -6.836 -11.135 1.00 91.44 204 VAL A O 1
ATOM 1544 N N . LYS A 1 205 ? -7.332 -7.251 -12.107 1.00 92.00 205 LYS A N 1
ATOM 1545 C CA . LYS A 1 205 ? -7.345 -8.693 -11.788 1.00 92.00 205 LYS A CA 1
ATOM 1546 C C . LYS A 1 205 ? -6.216 -9.443 -12.484 1.00 92.00 205 LYS A C 1
ATOM 1548 O O . LYS A 1 205 ? -5.549 -10.264 -11.851 1.00 92.00 205 LYS A O 1
ATOM 1553 N N . LEU A 1 206 ? -6.011 -9.177 -13.773 1.00 86.62 206 LEU A N 1
ATOM 1554 C CA . LEU A 1 206 ? -5.004 -9.848 -14.586 1.00 86.62 206 LEU A CA 1
ATOM 1555 C C . LEU A 1 206 ? -3.602 -9.594 -14.026 1.00 86.62 206 LEU A C 1
ATOM 1557 O O . LEU A 1 206 ? -2.823 -10.530 -13.832 1.00 86.62 206 LEU A O 1
ATOM 1561 N N . GLU A 1 207 ? -3.303 -8.341 -13.693 1.00 86.19 207 GLU A N 1
ATOM 1562 C CA . GLU A 1 207 ? -2.026 -7.957 -13.101 1.00 86.19 207 GLU A CA 1
ATOM 1563 C C . GLU A 1 207 ? -1.790 -8.549 -11.715 1.00 86.19 207 GLU A C 1
ATOM 1565 O O . GLU A 1 207 ? -0.713 -9.097 -11.465 1.00 86.19 207 GLU A O 1
ATOM 1570 N N . ALA A 1 208 ? -2.793 -8.519 -10.833 1.00 88.31 208 ALA A N 1
ATOM 1571 C CA . ALA A 1 208 ? -2.684 -9.170 -9.530 1.00 88.31 208 ALA A CA 1
ATOM 1572 C C . ALA A 1 208 ? -2.404 -10.675 -9.677 1.00 88.31 208 ALA A C 1
ATOM 1574 O O . ALA A 1 208 ? -1.524 -11.213 -9.001 1.00 88.31 208 ALA A O 1
ATOM 1575 N N . ALA A 1 209 ? -3.089 -11.343 -10.613 1.00 88.12 209 ALA A N 1
ATOM 1576 C CA . ALA A 1 209 ? -2.890 -12.761 -10.891 1.00 88.12 209 ALA A CA 1
ATOM 1577 C C . ALA A 1 209 ? -1.498 -13.066 -11.468 1.00 88.12 209 ALA A C 1
ATOM 1579 O O . ALA A 1 209 ? -0.957 -14.149 -11.234 1.00 88.12 209 ALA A O 1
ATOM 1580 N N . MET A 1 210 ? -0.896 -12.154 -12.238 1.00 84.25 210 MET A N 1
ATOM 1581 C CA . MET A 1 210 ? 0.494 -12.297 -12.695 1.00 84.25 210 MET A CA 1
ATOM 1582 C C . MET A 1 210 ? 1.483 -12.199 -11.531 1.00 84.25 210 MET A C 1
ATOM 1584 O O . MET A 1 210 ? 2.360 -13.056 -11.405 1.00 84.25 210 MET A O 1
ATOM 1588 N N . SER A 1 211 ? 1.314 -11.211 -10.647 1.00 84.62 211 SER A N 1
ATOM 1589 C CA . SER A 1 211 ? 2.173 -11.061 -9.466 1.00 84.62 211 SER A CA 1
ATOM 1590 C C . SER A 1 211 ? 2.053 -12.257 -8.512 1.00 84.62 211 SER A C 1
ATOM 1592 O O . SER A 1 211 ? 3.064 -12.740 -8.002 1.00 84.62 211 SER A O 1
ATOM 1594 N N . GLU A 1 212 ? 0.849 -12.816 -8.338 1.00 84.88 212 GLU A N 1
ATOM 1595 C CA . GLU A 1 212 ? 0.630 -13.991 -7.484 1.00 84.88 212 GLU A CA 1
ATOM 1596 C C . GLU A 1 212 ? 1.297 -15.258 -8.043 1.00 84.88 212 GLU A C 1
ATOM 1598 O O . GLU A 1 212 ? 1.904 -16.025 -7.289 1.00 84.88 212 GLU A O 1
ATOM 1603 N N . ARG A 1 213 ? 1.219 -15.466 -9.367 1.00 82.81 213 ARG A N 1
ATOM 1604 C CA . ARG A 1 213 ? 1.827 -16.610 -10.072 1.00 82.81 213 ARG A CA 1
ATOM 1605 C C . ARG A 1 213 ? 3.347 -16.501 -10.217 1.00 82.81 213 ARG A C 1
ATOM 1607 O O . ARG A 1 213 ? 3.962 -17.442 -10.722 1.00 82.81 213 ARG A O 1
ATOM 1614 N N . MET A 1 214 ? 3.946 -15.368 -9.833 1.00 77.06 214 MET A N 1
ATOM 1615 C CA . MET A 1 214 ? 5.377 -15.062 -10.002 1.00 77.06 214 MET A CA 1
ATOM 1616 C C . MET A 1 214 ? 5.884 -15.230 -11.446 1.00 77.06 214 MET A C 1
ATOM 1618 O O . MET A 1 214 ? 7.079 -15.404 -11.680 1.00 77.06 214 MET A O 1
ATOM 1622 N N . SER A 1 215 ? 4.977 -15.223 -12.419 1.00 68.75 215 SER A N 1
ATOM 1623 C CA . SER A 1 215 ? 5.270 -15.459 -13.827 1.00 68.75 215 SER A CA 1
ATOM 1624 C C . SER A 1 215 ? 4.235 -14.743 -14.680 1.00 68.75 215 SER A C 1
ATOM 1626 O O . SER A 1 215 ? 3.041 -14.758 -14.370 1.00 68.75 215 SER A O 1
ATOM 1628 N N . SER A 1 216 ? 4.695 -14.133 -15.770 1.00 67.94 216 SER A N 1
ATOM 1629 C CA . SER A 1 216 ? 3.812 -13.523 -16.761 1.00 67.94 216 SER A CA 1
ATOM 1630 C C . SER A 1 216 ? 3.877 -14.333 -18.050 1.00 67.94 216 SER A C 1
ATOM 1632 O O . SER A 1 216 ? 4.958 -14.678 -18.533 1.00 67.94 216 SER A O 1
ATOM 1634 N N . LYS A 1 217 ? 2.714 -14.651 -18.620 1.00 69.44 217 LYS A N 1
ATOM 1635 C CA . LYS A 1 217 ? 2.639 -15.164 -19.991 1.00 69.44 217 LYS A CA 1
ATOM 1636 C C . LYS A 1 217 ? 2.673 -13.980 -20.946 1.00 69.44 217 LYS A C 1
ATOM 1638 O O . LYS A 1 217 ? 2.085 -12.944 -20.655 1.00 69.44 217 LYS A O 1
ATOM 1643 N N . ILE A 1 218 ? 3.313 -14.143 -22.101 1.00 67.25 218 ILE A N 1
ATOM 1644 C CA . ILE A 1 218 ? 3.379 -13.090 -23.129 1.00 67.25 218 ILE A CA 1
ATOM 1645 C C . ILE A 1 218 ? 1.966 -12.630 -23.524 1.00 67.25 218 ILE A C 1
ATOM 1647 O O . ILE A 1 218 ? 1.720 -11.437 -23.651 1.00 67.25 218 ILE A O 1
ATOM 1651 N N . GLU A 1 219 ? 1.031 -13.575 -23.634 1.00 70.06 219 GLU A N 1
ATOM 1652 C CA . GLU A 1 219 ? -0.385 -13.322 -23.928 1.00 70.06 219 GLU A CA 1
ATOM 1653 C C . GLU A 1 219 ? -1.083 -12.480 -22.849 1.00 70.06 219 GLU A C 1
ATOM 1655 O O . GLU A 1 219 ? -1.912 -11.639 -23.185 1.00 70.06 219 GLU A O 1
ATOM 1660 N N . ASP A 1 220 ? -0.749 -12.678 -21.569 1.00 73.56 220 ASP A N 1
ATOM 1661 C CA . ASP A 1 220 ? -1.335 -11.922 -20.452 1.00 73.56 220 ASP A CA 1
ATOM 1662 C C . ASP A 1 220 ? -0.816 -10.474 -20.466 1.00 73.56 220 ASP A C 1
ATOM 1664 O O . ASP A 1 220 ? -1.574 -9.530 -20.277 1.00 73.56 220 ASP A O 1
ATOM 1668 N N . VAL A 1 221 ? 0.476 -10.277 -20.741 1.00 72.94 221 VAL A N 1
ATOM 1669 C CA . VAL A 1 221 ? 1.085 -8.937 -20.767 1.00 72.94 221 VAL A CA 1
ATOM 1670 C C . VAL A 1 221 ? 0.629 -8.142 -21.991 1.00 72.94 221 VAL A C 1
ATOM 1672 O O . VAL A 1 221 ? 0.339 -6.956 -21.869 1.00 72.94 221 VAL A O 1
ATOM 1675 N N . ALA A 1 222 ? 0.483 -8.790 -23.150 1.00 72.69 222 ALA A N 1
ATOM 1676 C CA . ALA A 1 222 ? -0.020 -8.154 -24.369 1.00 72.69 222 ALA A CA 1
ATOM 1677 C C . ALA A 1 222 ? -1.479 -7.671 -24.252 1.00 72.69 222 ALA A C 1
ATOM 1679 O O . ALA A 1 222 ? -1.898 -6.804 -25.011 1.00 72.69 222 ALA A O 1
ATOM 1680 N N . GLN A 1 223 ? -2.257 -8.208 -23.305 1.00 79.31 223 GLN A N 1
ATOM 1681 C CA . GLN A 1 223 ? -3.613 -7.726 -23.024 1.00 79.31 223 GLN A CA 1
ATOM 1682 C C . GLN A 1 223 ? -3.632 -6.416 -22.225 1.00 79.31 223 GLN A C 1
ATOM 1684 O O . GLN A 1 223 ? -4.646 -5.725 -22.235 1.00 79.31 223 GLN A O 1
ATOM 1689 N N . LEU A 1 224 ? -2.532 -6.060 -21.551 1.00 78.62 224 LEU A N 1
ATOM 1690 C CA . LEU A 1 224 ? -2.447 -4.832 -20.755 1.00 78.62 224 LEU A CA 1
ATOM 1691 C C . LEU A 1 224 ? -2.123 -3.590 -21.591 1.00 78.62 224 LEU A C 1
ATOM 1693 O O . LEU A 1 224 ? -2.386 -2.473 -21.154 1.00 78.62 224 LEU A O 1
ATOM 1697 N N . GLY A 1 225 ? -1.503 -3.751 -22.762 1.00 83.31 225 GLY A N 1
ATOM 1698 C CA . GLY A 1 225 ? -1.043 -2.609 -23.543 1.00 83.31 225 GLY A CA 1
ATOM 1699 C C . GLY A 1 225 ? -0.233 -2.966 -24.784 1.00 83.31 225 GLY A C 1
ATOM 1700 O O . GLY A 1 225 ? -0.232 -4.098 -25.260 1.00 83.31 225 GLY A O 1
ATOM 1701 N N . GLU A 1 226 ? 0.468 -1.969 -25.321 1.00 86.19 226 GLU A N 1
ATOM 1702 C CA . GLU A 1 226 ? 1.223 -2.080 -26.570 1.00 86.19 226 GLU A CA 1
ATOM 1703 C C . GLU A 1 226 ? 2.646 -2.598 -26.317 1.00 86.19 226 GLU A C 1
ATOM 1705 O O . GLU A 1 226 ? 3.413 -2.015 -25.547 1.00 86.19 226 GLU A O 1
ATOM 1710 N N . VAL A 1 227 ? 3.032 -3.682 -26.992 1.00 85.06 227 VAL A N 1
ATOM 1711 C CA . VAL A 1 227 ? 4.408 -4.197 -26.950 1.00 85.06 227 VAL A CA 1
ATOM 1712 C C . VAL A 1 227 ? 5.342 -3.217 -27.660 1.00 85.06 227 VAL A C 1
ATOM 1714 O O . VAL A 1 227 ? 5.128 -2.872 -28.819 1.00 85.06 227 VAL A O 1
ATOM 1717 N N . THR A 1 228 ? 6.402 -2.785 -26.977 1.00 88.06 228 THR A N 1
ATOM 1718 C CA . THR A 1 228 ? 7.345 -1.787 -27.501 1.00 88.06 228 THR A CA 1
ATOM 1719 C C . THR A 1 228 ? 8.654 -2.414 -27.979 1.00 88.06 228 THR A C 1
ATOM 1721 O O . THR A 1 228 ? 8.923 -3.592 -27.762 1.00 88.06 228 THR A O 1
ATOM 1724 N N . THR A 1 229 ? 9.515 -1.606 -28.598 1.00 87.06 229 THR A N 1
ATOM 1725 C CA . THR A 1 229 ? 10.902 -1.981 -28.919 1.00 87.06 229 THR A CA 1
ATOM 1726 C C . THR A 1 229 ? 11.876 -1.751 -27.758 1.00 87.06 229 THR A C 1
ATOM 1728 O O . THR A 1 229 ? 13.071 -2.006 -27.904 1.00 87.06 229 THR A O 1
ATOM 1731 N N . LEU A 1 230 ? 11.394 -1.261 -26.609 1.00 88.44 230 LEU A N 1
ATOM 1732 C CA . LEU A 1 230 ? 12.215 -1.007 -25.430 1.00 88.44 230 LEU A CA 1
ATOM 1733 C C . LEU A 1 230 ? 12.450 -2.299 -24.639 1.00 88.44 230 LEU A C 1
ATOM 1735 O O . LEU A 1 230 ? 11.595 -3.187 -24.582 1.00 88.44 230 LEU A O 1
ATOM 1739 N N . THR A 1 231 ? 13.605 -2.379 -23.981 1.00 88.25 231 THR A N 1
ATOM 1740 C CA . THR A 1 231 ? 14.004 -3.529 -23.161 1.00 88.25 231 THR A CA 1
ATOM 1741 C C . THR A 1 231 ? 14.172 -3.142 -21.699 1.00 88.25 231 THR A C 1
ATOM 1743 O O . THR A 1 231 ? 14.725 -2.089 -21.386 1.00 88.25 231 THR A O 1
ATOM 1746 N N . CYS A 1 232 ? 13.742 -4.026 -20.805 1.00 84.44 232 CYS A N 1
ATOM 1747 C CA . CYS A 1 232 ? 13.870 -3.885 -19.364 1.00 84.44 232 CYS A CA 1
ATOM 1748 C C . CYS A 1 232 ? 15.352 -3.824 -18.956 1.00 84.44 232 CYS A C 1
ATOM 1750 O O . CYS A 1 232 ? 16.103 -4.733 -19.317 1.00 84.44 232 CYS A O 1
ATOM 1752 N N . PRO A 1 233 ? 15.782 -2.817 -18.177 1.00 84.50 233 PRO A N 1
ATOM 1753 C CA . PRO A 1 233 ? 17.175 -2.699 -17.749 1.00 84.50 233 PRO A CA 1
ATOM 1754 C C . PRO A 1 233 ? 17.607 -3.825 -16.798 1.00 84.50 233 PRO A C 1
ATOM 1756 O O . PRO A 1 233 ? 18.782 -4.177 -16.773 1.00 84.50 233 PRO A O 1
ATOM 1759 N N . ASP A 1 234 ? 16.668 -4.422 -16.056 1.00 80.56 234 ASP A N 1
ATOM 1760 C CA . ASP A 1 234 ? 16.971 -5.457 -15.062 1.00 80.56 234 ASP A CA 1
ATOM 1761 C C . ASP A 1 234 ? 17.165 -6.855 -15.677 1.00 80.56 234 ASP A C 1
ATOM 1763 O O . ASP A 1 234 ? 17.929 -7.663 -15.151 1.00 80.56 234 ASP A O 1
ATOM 1767 N N . CYS A 1 235 ? 16.495 -7.170 -16.793 1.00 82.50 235 CYS A N 1
ATOM 1768 C CA . CYS A 1 235 ? 16.526 -8.522 -17.374 1.00 82.50 235 CYS A CA 1
ATOM 1769 C C . CYS A 1 235 ? 16.666 -8.587 -18.904 1.00 82.50 235 CYS A C 1
ATOM 1771 O O . CYS A 1 235 ? 16.722 -9.680 -19.463 1.00 82.50 235 CYS A O 1
ATOM 1773 N N . GLY A 1 236 ? 16.674 -7.447 -19.598 1.00 82.56 236 GLY A N 1
ATOM 1774 C CA . GLY A 1 236 ? 16.721 -7.370 -21.062 1.00 82.56 236 GLY A CA 1
ATOM 1775 C C . GLY A 1 236 ? 15.423 -7.772 -21.771 1.00 82.56 236 GLY A C 1
ATOM 1776 O O . GLY A 1 236 ? 15.384 -7.811 -22.999 1.00 82.56 236 GLY A O 1
ATOM 1777 N N . GLY A 1 237 ? 14.356 -8.084 -21.032 1.00 83.56 237 GLY A N 1
ATOM 1778 C CA . GLY A 1 237 ? 13.092 -8.509 -21.621 1.00 83.56 237 GLY A CA 1
ATOM 1779 C C . GLY A 1 237 ? 12.297 -7.370 -22.262 1.00 83.56 237 GLY A C 1
ATOM 1780 O O . GLY A 1 237 ? 12.399 -6.227 -21.829 1.00 83.56 237 GLY A O 1
ATOM 1781 N N . VAL A 1 238 ? 11.480 -7.674 -23.274 1.00 85.75 238 VAL A N 1
ATOM 1782 C CA . VAL A 1 238 ? 10.653 -6.677 -23.976 1.00 85.75 238 VAL A CA 1
ATOM 1783 C C . VAL A 1 238 ? 9.661 -6.013 -23.016 1.00 85.75 238 VAL A C 1
ATOM 1785 O O . VAL A 1 238 ? 9.027 -6.692 -22.200 1.00 85.75 238 VAL A O 1
ATOM 1788 N N . LEU A 1 239 ? 9.547 -4.687 -23.117 1.00 88.50 239 LEU A N 1
ATOM 1789 C CA . LEU A 1 239 ? 8.620 -3.878 -22.334 1.00 88.50 239 LEU A CA 1
ATOM 1790 C C . LEU A 1 239 ? 7.304 -3.668 -23.080 1.00 88.50 239 LEU A C 1
ATOM 1792 O O . LEU A 1 239 ? 7.282 -3.314 -24.260 1.00 88.50 239 LEU A O 1
ATOM 1796 N N . THR A 1 240 ? 6.208 -3.821 -22.349 1.00 87.12 240 THR A N 1
ATOM 1797 C CA . THR A 1 240 ? 4.866 -3.438 -22.786 1.00 87.12 240 THR A CA 1
ATOM 1798 C C . THR A 1 240 ? 4.511 -2.108 -22.154 1.00 87.12 240 THR A C 1
ATOM 1800 O O . THR A 1 240 ? 4.655 -1.941 -20.944 1.00 87.12 240 THR A O 1
ATOM 1803 N N . LYS A 1 241 ? 4.080 -1.155 -22.975 1.00 90.12 241 LYS A N 1
ATOM 1804 C CA . LYS A 1 241 ? 3.613 0.155 -22.541 1.00 90.12 241 LYS A CA 1
ATOM 1805 C C . LYS A 1 241 ? 2.131 0.068 -22.213 1.00 90.12 241 LYS A C 1
ATOM 1807 O O . LYS A 1 241 ? 1.319 -0.271 -23.070 1.00 90.12 241 LYS A O 1
ATOM 1812 N N . ILE A 1 242 ? 1.796 0.428 -20.987 1.00 87.69 242 ILE A N 1
ATOM 1813 C CA . ILE A 1 242 ? 0.434 0.476 -20.474 1.00 87.69 242 ILE A CA 1
ATOM 1814 C C . ILE A 1 242 ? 0.067 1.951 -20.304 1.00 87.69 242 ILE A C 1
ATOM 1816 O O . ILE A 1 242 ? 0.830 2.723 -19.716 1.00 87.69 242 ILE A O 1
ATOM 1820 N N . GLN A 1 243 ? -1.072 2.357 -20.867 1.00 83.19 243 GLN A N 1
ATOM 1821 C CA . GLN A 1 243 ? -1.606 3.713 -20.740 1.00 83.19 243 GLN A CA 1
ATOM 1822 C C . GLN A 1 243 ? -2.984 3.654 -20.085 1.00 83.19 243 GLN A C 1
ATOM 1824 O O . GLN A 1 243 ? -3.933 3.153 -20.680 1.00 83.19 243 GLN A O 1
ATOM 1829 N N . GLU A 1 244 ? -3.085 4.185 -18.870 1.00 77.00 244 GLU A N 1
ATOM 1830 C CA . GLU A 1 244 ? -4.291 4.142 -18.040 1.00 77.00 244 GLU A CA 1
ATOM 1831 C C . GLU A 1 244 ? -4.568 5.540 -17.486 1.00 77.00 244 GLU A C 1
ATOM 1833 O O . GLU A 1 244 ? -3.800 6.041 -16.676 1.00 77.00 244 GLU A O 1
ATOM 1838 N N . GLU A 1 245 ? -5.650 6.185 -17.934 1.00 69.81 245 GLU A N 1
ATOM 1839 C CA . GLU A 1 245 ? -6.190 7.424 -17.331 1.00 69.81 245 GLU A CA 1
ATOM 1840 C C . GLU A 1 245 ? -5.158 8.552 -17.077 1.00 69.81 245 GLU A C 1
ATOM 1842 O O . GLU A 1 245 ? -5.302 9.351 -16.160 1.00 69.81 245 GLU A O 1
ATOM 1847 N N . GLY A 1 246 ? -4.127 8.653 -17.925 1.00 71.38 246 GLY A N 1
ATOM 1848 C CA . GLY A 1 246 ? -3.065 9.665 -17.823 1.00 71.38 246 GLY A CA 1
ATOM 1849 C C . GLY A 1 246 ? -1.744 9.142 -17.250 1.00 71.38 246 GLY A C 1
ATOM 1850 O O . GLY A 1 246 ? -0.700 9.738 -17.512 1.00 71.38 246 GLY A O 1
ATOM 1851 N N . LEU A 1 247 ? -1.754 7.983 -16.590 1.00 82.06 247 LEU A N 1
ATOM 1852 C CA . LEU A 1 247 ? -0.554 7.278 -16.157 1.00 82.06 247 LEU A CA 1
ATOM 1853 C C . LEU A 1 247 ? 0.003 6.438 -17.315 1.00 82.06 247 LEU A C 1
ATOM 1855 O O . LEU A 1 247 ? -0.681 5.588 -17.889 1.00 82.06 247 LEU A O 1
ATOM 1859 N N . THR A 1 248 ? 1.267 6.672 -17.671 1.00 85.56 248 THR A N 1
ATOM 1860 C CA . THR A 1 248 ? 2.009 5.805 -18.596 1.00 85.56 248 THR A CA 1
ATOM 1861 C C . THR A 1 248 ? 3.029 5.007 -17.805 1.00 85.56 248 THR A C 1
ATOM 1863 O O . THR A 1 248 ? 3.919 5.590 -17.192 1.00 85.56 248 THR A O 1
ATOM 1866 N N . ARG A 1 249 ? 2.931 3.680 -17.866 1.00 88.44 249 ARG A N 1
ATOM 1867 C CA . ARG A 1 249 ? 3.850 2.755 -17.195 1.00 88.44 249 ARG A CA 1
ATOM 1868 C C . ARG A 1 249 ? 4.326 1.668 -18.148 1.00 88.44 249 ARG A C 1
ATOM 1870 O O . ARG A 1 249 ? 3.740 1.453 -19.209 1.00 88.44 249 ARG A O 1
ATOM 1877 N N . TYR A 1 250 ? 5.403 0.993 -17.772 1.00 87.75 250 TYR A N 1
ATOM 1878 C CA . TYR A 1 250 ? 5.967 -0.107 -18.544 1.00 87.75 250 TYR A CA 1
ATOM 1879 C C . TYR A 1 250 ? 5.993 -1.365 -17.693 1.00 87.75 250 TYR A C 1
ATOM 1881 O O . TYR A 1 250 ? 6.309 -1.298 -16.512 1.00 87.75 250 TYR A O 1
ATOM 1889 N N . ARG A 1 251 ? 5.685 -2.506 -18.308 1.00 84.50 251 ARG A N 1
ATOM 1890 C CA . ARG A 1 251 ? 5.788 -3.819 -17.673 1.00 84.50 251 ARG A CA 1
ATOM 1891 C C . ARG A 1 251 ? 6.632 -4.746 -18.527 1.00 84.50 251 ARG A C 1
ATOM 1893 O O . ARG A 1 251 ? 6.398 -4.891 -19.729 1.00 84.50 251 ARG A O 1
ATOM 1900 N N . CYS A 1 252 ? 7.616 -5.383 -17.916 1.00 83.25 252 CYS A N 1
ATOM 1901 C CA . CYS A 1 252 ? 8.406 -6.416 -18.558 1.00 83.25 252 CYS A CA 1
ATOM 1902 C C . CYS A 1 252 ? 7.657 -7.749 -18.556 1.00 83.25 252 CYS A C 1
ATOM 1904 O O . CYS A 1 252 ? 7.033 -8.128 -17.564 1.00 83.25 252 CYS A O 1
ATOM 1906 N N . TYR A 1 253 ? 7.806 -8.535 -19.625 1.00 76.06 253 TYR A N 1
ATOM 1907 C CA . TYR A 1 253 ? 7.230 -9.883 -19.671 1.00 76.06 253 TYR A CA 1
ATOM 1908 C C . TYR A 1 253 ? 7.742 -10.811 -18.551 1.00 76.06 253 TYR A C 1
ATOM 1910 O O . TYR A 1 253 ? 7.080 -11.782 -18.204 1.00 76.06 253 TYR A O 1
ATOM 1918 N N . THR A 1 254 ? 8.903 -10.528 -17.955 1.00 71.00 254 THR A N 1
ATOM 1919 C CA . THR A 1 254 ? 9.443 -11.302 -16.823 1.00 71.00 254 THR A CA 1
ATOM 1920 C C . THR A 1 254 ? 8.847 -10.898 -15.470 1.00 71.00 254 THR A C 1
ATOM 1922 O O . THR A 1 254 ? 9.125 -11.561 -14.474 1.00 71.00 254 THR A O 1
ATOM 1925 N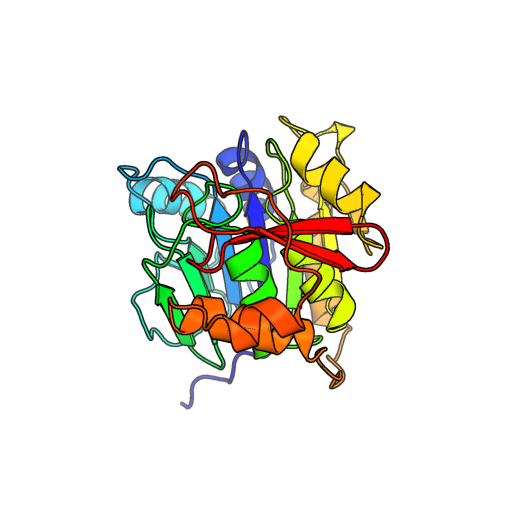 N . GLY A 1 255 ? 8.001 -9.858 -15.433 1.00 69.38 255 GLY A N 1
ATOM 1926 C CA . GLY A 1 255 ? 7.280 -9.397 -14.242 1.00 69.38 255 GLY A CA 1
ATOM 1927 C C . GLY A 1 255 ? 7.858 -8.161 -13.547 1.00 69.38 255 GLY A C 1
ATOM 1928 O O . GLY A 1 255 ? 7.411 -7.877 -12.440 1.00 69.38 255 GLY A O 1
ATOM 1929 N N . HIS A 1 256 ? 8.829 -7.475 -14.167 1.00 72.06 256 HIS A N 1
ATOM 1930 C CA . HIS A 1 256 ? 9.353 -6.183 -13.699 1.00 72.06 256 HIS A CA 1
ATOM 1931 C C . HIS A 1 256 ? 8.465 -5.004 -14.091 1.00 72.06 256 HIS A C 1
ATOM 1933 O O . HIS A 1 256 ? 7.883 -5.078 -15.202 1.00 72.06 256 HIS A O 1
#

Secondary structure (DSSP, 8-state):
-PPPPP--EEEEEE-TTHHHHHHHHHHHS-SS-SSEEEEEE---TT--HHHHHHHHGGG-SSEEEPPPTTPBP-TTEEEEPPTTSEEEEETTEEEEE----BTTBSS-HHHHHHHHHHHHGGGEEEEE-S-SSSTTHHHHHHHHHTT-EEEEE-TTT-SS-HHHHHHHHHS--SEEE-HHHHHHHHHHHHHHPPPPP----HHHHHHHHHHHTT---HHHHHTTSEEEEEE-TTT-PEEEEEEETTEEEEEETT--